Protein AF-A0A1J4JDC3-F1 (afdb_monomer_lite)

Foldseek 3Di:
DDDDDDPPDPDPPPPPPPPDPPPDDPPCPVVVVVVVVVVVVVVVVVVVVVVVVVVVVVVVVVVVVVVVVVVVVVVVCVVVVDPDPPVPCVVVVVVVVVVVVVVVVVVVVVVVVVVVVVVVVVVDDPVVVVVVVVVVVVVVVVVVVVVVVVVVVVVVLLVVLVVVLCCLPDPVNVVVLVVVLVVVLVVVLVVVVVVVVVDDDDPDPDDDDDDDDDDDDDDDPPDDPDDDDPVVCVPDDVVVVVVVVVVVVVVVVVVVVVSVVVSVVLSQLSVLQSVLVSLVVSQVSCVSVVHDGDPSVVVCCVRPVCHNDHPDDDPDPPVVVVVVVVVPDDDDPDDDPDDDDDDDDDDDDDDDDDDDD

Secondary structure (DSSP, 8-state):
--------PPP---PPP------S-TTTHHHHHHHHHHHHHHHHHHHHHHHHHHHHHHHHHHHHHHHHHHHHH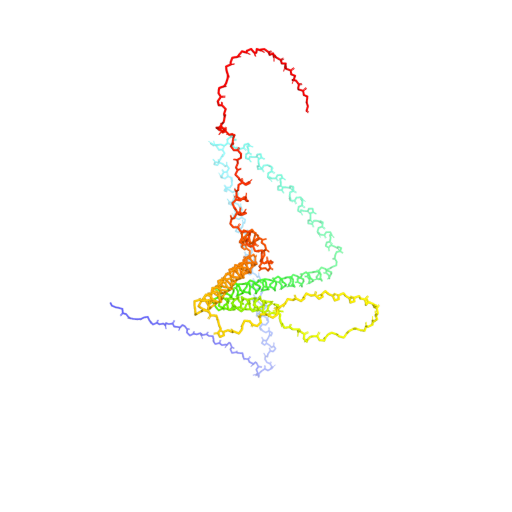HHHHHHHHSSS-TTHHHHHHHHHHHHHHHHHHHHHHHHHHHHHHHHHHHHS-HHHHHHHHHHHHHHHHHHHHHHHHHHHHHHHHHHHHHHHHHHHHSHHHHHHHHHHHHHHHHHHHHHHHHHHHTSSS-------------------------------GGGS-HHHHHHHHHHHHHHHHHHHHHHHHHHHHHHHHHHHHHHHHHHHHHHHHHHHTTPPPP-HHHHHHHH-TT-TT---PPPPPHHHHHHHTTTTS--PPP-----------------------

Sequence (357 aa):
MKQGRVLLNPKPAFQPPSFFFRSNDDLNTTDNIQNEYTLAKEDLTRAKKQLEEANCEFSSVKDILDDRDGHAIEYAESLMGNNHGQLSKNSLNSEQANLRRKIAELTVEVESLDFQLADVKRYVQPDIVEQMEHDRTTYFNLIKNQKSKLAQIQKKTRDQQIRLFNILISQQWHDATKTATEHQIACRIKSILSSHIKTPDSPSSSKSPNHGSFSKADSLHQTFDGSNNQISIEKVSPEIKLLIQKKHQLEQECQEAQNRRICAQVRRRVSIASLLDELQRLDAALRTLDQEGLRVSELRRNYLPEGPFSPMKRPKSSAEAARSRAELAPKQPGRSQSDIKRLIRGGKSYIATVGKC

Structure (mmCIF, N/CA/C/O backbone):
data_AF-A0A1J4JDC3-F1
#
_entry.id   AF-A0A1J4JDC3-F1
#
loop_
_atom_site.group_PDB
_atom_site.id
_atom_site.type_symbol
_atom_site.label_atom_id
_atom_site.label_alt_id
_atom_site.label_comp_id
_atom_site.label_asym_id
_atom_site.label_entity_id
_atom_site.label_seq_id
_atom_site.pdbx_PDB_ins_code
_atom_site.Cartn_x
_atom_site.Cartn_y
_atom_site.Cartn_z
_atom_site.occupancy
_atom_site.B_iso_or_equiv
_atom_site.auth_seq_id
_atom_site.auth_comp_id
_atom_site.auth_asym_id
_atom_site.auth_atom_id
_atom_site.pdbx_PDB_model_num
ATOM 1 N N . MET A 1 1 ? 39.002 10.628 44.977 1.00 36.41 1 MET A N 1
ATOM 2 C CA . MET A 1 1 ? 39.146 9.639 43.886 1.00 36.41 1 MET A CA 1
ATOM 3 C C . MET A 1 1 ? 38.055 8.591 44.019 1.00 36.41 1 MET A C 1
ATOM 5 O O . MET A 1 1 ? 37.652 8.285 45.130 1.00 36.41 1 MET A O 1
ATOM 9 N N . LYS A 1 2 ? 37.528 8.151 42.874 1.00 43.00 2 LYS A N 1
ATOM 10 C CA . LYS A 1 2 ? 36.396 7.232 42.712 1.00 43.00 2 LYS A CA 1
ATOM 11 C C . LYS A 1 2 ? 36.752 5.805 43.142 1.00 43.00 2 LYS A C 1
ATOM 13 O O . LYS A 1 2 ? 37.880 5.394 42.902 1.00 43.00 2 LYS A O 1
ATOM 18 N N . GLN A 1 3 ? 35.736 5.085 43.620 1.00 41.47 3 GLN A N 1
ATOM 19 C CA . GLN A 1 3 ? 35.323 3.693 43.333 1.00 41.47 3 GLN A CA 1
ATOM 20 C C . GLN A 1 3 ? 34.682 3.117 44.611 1.00 41.47 3 GLN A C 1
ATOM 22 O O . GLN A 1 3 ? 35.174 3.365 45.698 1.00 41.47 3 GLN A O 1
ATOM 27 N N . GLY A 1 4 ? 33.566 2.398 44.604 1.00 40.34 4 GLY A N 1
ATOM 28 C CA . GLY A 1 4 ? 32.721 1.895 43.534 1.00 40.34 4 GLY A CA 1
ATOM 29 C C . GLY A 1 4 ? 31.378 1.482 44.148 1.00 40.34 4 GLY A C 1
ATOM 30 O O . GLY A 1 4 ? 31.288 1.163 45.331 1.00 40.34 4 GLY A O 1
ATOM 31 N N . ARG A 1 5 ? 30.317 1.572 43.347 1.00 46.56 5 ARG A N 1
ATOM 32 C CA . ARG A 1 5 ? 28.942 1.246 43.732 1.00 46.56 5 ARG A CA 1
ATOM 33 C C . ARG A 1 5 ? 28.821 -0.256 43.998 1.00 46.56 5 ARG A C 1
ATOM 35 O O . ARG A 1 5 ? 29.063 -1.043 43.088 1.00 46.56 5 ARG A O 1
ATOM 42 N N . VAL A 1 6 ? 28.388 -0.640 45.197 1.00 49.16 6 VAL A N 1
ATOM 43 C CA . VAL A 1 6 ? 27.877 -1.991 45.457 1.00 49.16 6 VAL A CA 1
ATOM 44 C C . VAL A 1 6 ? 26.390 -1.987 45.118 1.00 49.16 6 VAL A C 1
ATOM 46 O O . VAL A 1 6 ? 25.593 -1.286 45.737 1.00 49.16 6 VAL A O 1
ATOM 49 N N . LEU A 1 7 ? 26.043 -2.741 44.078 1.00 48.81 7 LEU A N 1
ATOM 50 C CA . LEU A 1 7 ? 24.677 -3.073 43.698 1.00 48.81 7 LEU A CA 1
ATOM 51 C C . LEU A 1 7 ? 24.062 -3.949 44.799 1.00 48.81 7 LEU A C 1
ATOM 53 O O . LEU A 1 7 ? 24.272 -5.160 44.830 1.00 48.81 7 LEU A O 1
ATOM 57 N N . LEU A 1 8 ? 23.308 -3.338 45.711 1.00 46.50 8 LEU A N 1
ATOM 58 C CA . LEU A 1 8 ? 22.373 -4.052 46.576 1.00 46.50 8 LEU A CA 1
ATOM 59 C C . LEU A 1 8 ? 21.149 -4.425 45.735 1.00 46.50 8 LEU A C 1
ATOM 61 O O . LEU A 1 8 ? 20.172 -3.684 45.672 1.00 46.50 8 LEU A O 1
ATOM 65 N N . ASN A 1 9 ? 21.217 -5.571 45.060 1.00 48.88 9 ASN A N 1
ATOM 66 C CA . ASN A 1 9 ? 20.014 -6.249 44.588 1.00 48.88 9 ASN A CA 1
ATOM 67 C C . ASN A 1 9 ? 19.233 -6.716 45.828 1.00 48.88 9 ASN A C 1
ATOM 69 O O . ASN A 1 9 ? 19.769 -7.538 46.580 1.00 48.88 9 ASN A O 1
ATOM 73 N N . PRO A 1 10 ? 17.991 -6.265 46.077 1.00 53.22 10 PRO A N 1
ATOM 74 C CA . PRO A 1 10 ? 17.153 -6.951 47.044 1.00 53.22 10 PRO A CA 1
ATOM 75 C C . PRO A 1 10 ? 16.856 -8.347 46.486 1.00 53.22 10 PRO A C 1
ATOM 77 O O . PRO A 1 10 ? 16.333 -8.493 45.380 1.00 53.22 10 PRO A O 1
ATOM 80 N N . LYS A 1 11 ? 17.227 -9.391 47.237 1.00 56.66 11 LYS A N 1
ATOM 81 C CA . LYS A 1 11 ? 16.732 -10.749 46.986 1.00 56.66 11 LYS A CA 1
ATOM 82 C C . LYS A 1 11 ? 15.198 -10.676 46.934 1.00 56.66 11 LYS A C 1
ATOM 84 O O . LYS A 1 11 ? 14.621 -10.077 47.843 1.00 56.66 11 LYS A O 1
ATOM 89 N N . PRO A 1 12 ? 14.522 -11.272 45.939 1.00 50.81 12 PRO A N 1
ATOM 90 C CA . PRO A 1 12 ? 13.078 -11.411 46.001 1.00 50.81 12 PRO A CA 1
ATOM 91 C C . PRO A 1 12 ? 12.756 -12.359 47.161 1.00 50.81 12 PRO A C 1
ATOM 93 O O . PRO A 1 12 ? 12.900 -13.573 47.050 1.00 50.81 12 PRO A O 1
ATOM 96 N N . ALA A 1 13 ? 12.361 -11.799 48.301 1.00 58.28 13 ALA A N 1
ATOM 97 C CA . ALA A 1 13 ? 11.780 -12.537 49.413 1.00 58.28 13 ALA A CA 1
ATOM 98 C C . ALA A 1 13 ? 10.313 -12.845 49.085 1.00 58.28 13 ALA A C 1
ATOM 100 O O . ALA A 1 13 ? 9.400 -12.360 49.742 1.00 58.28 13 ALA A O 1
ATOM 101 N N . PHE A 1 14 ? 10.085 -13.618 48.024 1.00 51.28 14 PHE A N 1
ATOM 102 C CA . PHE A 1 14 ? 8.805 -14.278 47.813 1.00 51.28 14 PHE A CA 1
ATOM 103 C C . PHE A 1 14 ? 8.992 -15.740 48.205 1.00 51.28 14 PHE A C 1
ATOM 105 O O . PHE A 1 14 ? 9.306 -16.593 47.378 1.00 51.28 14 PHE A O 1
ATOM 112 N N . GLN A 1 15 ? 8.875 -16.014 49.505 1.00 55.25 15 GLN A N 1
ATOM 113 C CA . GLN A 1 15 ? 8.519 -17.357 49.940 1.00 55.25 15 GLN A CA 1
ATOM 114 C C . GLN A 1 15 ? 7.074 -17.565 49.475 1.00 55.25 15 GLN A C 1
ATOM 116 O O . GLN A 1 15 ? 6.206 -16.798 49.900 1.00 55.25 15 GLN A O 1
ATOM 121 N N . PRO A 1 16 ? 6.786 -18.530 48.584 1.00 50.59 16 PRO A N 1
ATOM 122 C CA . PRO A 1 16 ? 5.403 -18.902 48.344 1.00 50.59 16 PRO A CA 1
ATOM 123 C C . PRO A 1 16 ? 4.800 -19.308 49.697 1.00 50.59 16 PRO A C 1
ATOM 125 O O . PRO A 1 16 ? 5.488 -19.982 50.474 1.00 50.59 16 PRO A O 1
ATOM 128 N N . PRO A 1 17 ? 3.565 -18.885 50.019 1.00 53.00 17 PRO A N 1
ATOM 129 C CA . PRO A 1 17 ? 2.922 -19.320 51.248 1.00 53.00 17 PRO A CA 1
ATOM 130 C C . PRO A 1 17 ? 2.931 -20.846 51.251 1.00 53.00 17 PRO A C 1
ATOM 132 O O . PRO A 1 17 ? 2.571 -21.473 50.251 1.00 53.00 17 PRO A O 1
ATOM 135 N N . SER A 1 18 ? 3.402 -21.441 52.347 1.00 50.91 18 SER A N 1
ATOM 136 C CA . SER A 1 18 ? 3.320 -22.881 52.551 1.00 50.91 18 SER A CA 1
ATOM 137 C C . SER A 1 18 ? 1.847 -23.258 52.492 1.00 50.91 18 SER A C 1
ATOM 139 O O . SER A 1 18 ? 1.089 -23.031 53.436 1.00 50.91 18 SER A O 1
ATOM 141 N N . PHE A 1 19 ? 1.433 -23.777 51.343 1.00 49.19 19 PHE A N 1
ATOM 142 C CA . PHE A 1 19 ? 0.123 -24.357 51.144 1.00 49.19 19 PHE A CA 1
ATOM 143 C C . PHE A 1 19 ? 0.114 -25.661 51.941 1.00 49.19 19 PHE A C 1
ATOM 145 O O . PHE A 1 19 ? 0.482 -26.722 51.441 1.00 49.19 19 PHE A O 1
ATOM 152 N N . PHE A 1 20 ? -0.199 -25.553 53.233 1.00 49.75 20 PHE A N 1
ATOM 153 C CA . PHE A 1 20 ? -0.436 -26.706 54.080 1.00 49.75 20 PHE A CA 1
ATOM 154 C C . PHE A 1 20 ? -1.697 -27.388 53.560 1.00 49.75 20 PHE A C 1
ATOM 156 O O . PHE A 1 20 ? -2.819 -26.951 53.815 1.00 49.75 20 PHE A O 1
ATOM 163 N N . PHE A 1 21 ? -1.495 -28.471 52.811 1.00 41.75 21 PHE A N 1
ATOM 164 C CA . PHE A 1 21 ? -2.478 -29.537 52.738 1.00 41.75 21 PHE A CA 1
ATOM 165 C C . PHE A 1 21 ? -2.830 -29.910 54.179 1.00 41.75 21 PHE A C 1
ATOM 167 O O . PHE A 1 21 ? -1.985 -30.399 54.930 1.00 41.75 21 PHE A O 1
ATOM 174 N N . ARG A 1 22 ? -4.069 -29.604 54.574 1.00 54.97 22 ARG A N 1
ATOM 175 C CA . ARG A 1 22 ? -4.688 -30.099 55.800 1.00 54.97 22 ARG A CA 1
ATOM 176 C C . ARG A 1 22 ? -4.799 -31.614 55.652 1.00 54.97 22 ARG A C 1
ATOM 178 O O . ARG A 1 22 ? -5.761 -32.120 55.088 1.00 54.97 22 ARG A O 1
ATOM 185 N N . SER A 1 23 ? -3.770 -32.326 56.079 1.00 45.91 23 SER A N 1
ATOM 186 C CA . SER A 1 23 ? -3.792 -33.776 56.184 1.00 45.91 23 SER A CA 1
ATOM 187 C C . SER A 1 23 ? -3.498 -34.144 57.629 1.00 45.91 23 SER A C 1
ATOM 189 O O . SER A 1 23 ? -2.389 -33.908 58.105 1.00 45.91 23 SER A O 1
ATOM 191 N N . ASN A 1 24 ? -4.517 -34.742 58.256 1.00 47.88 24 ASN A N 1
ATOM 192 C CA . ASN A 1 24 ? -4.509 -35.516 59.503 1.00 47.88 24 ASN A CA 1
ATOM 193 C C . ASN A 1 24 ? -4.991 -34.815 60.785 1.00 47.88 24 ASN A C 1
ATOM 195 O O . ASN A 1 24 ? -4.254 -34.818 61.761 1.00 47.88 24 ASN A O 1
ATOM 199 N N . ASP A 1 25 ? -6.227 -34.294 60.813 1.00 49.19 25 ASP A N 1
ATOM 200 C CA . ASP A 1 25 ? -7.025 -34.247 62.061 1.00 49.19 25 ASP A CA 1
ATOM 201 C C . ASP A 1 25 ? -8.517 -33.959 61.782 1.00 49.19 25 ASP A C 1
ATOM 203 O O . ASP A 1 25 ? -9.053 -32.894 62.085 1.00 49.19 25 ASP A O 1
ATOM 207 N N . ASP A 1 26 ? -9.225 -34.918 61.179 1.00 54.22 26 ASP A N 1
ATOM 208 C CA . ASP A 1 26 ? -10.629 -34.745 60.762 1.00 54.22 26 ASP A CA 1
ATOM 209 C C . ASP A 1 26 ? -11.631 -34.595 61.926 1.00 54.22 26 ASP A C 1
ATOM 211 O O . ASP A 1 26 ? -12.772 -34.206 61.694 1.00 54.22 26 ASP A O 1
ATOM 215 N N . LEU A 1 27 ? -11.223 -34.821 63.181 1.00 55.69 27 LEU A N 1
ATOM 216 C CA . LEU A 1 27 ? -12.101 -34.700 64.357 1.00 55.69 27 LEU A CA 1
ATOM 217 C C . LEU A 1 27 ? -12.094 -33.308 65.021 1.00 55.69 27 LEU A C 1
ATOM 219 O O . LEU A 1 27 ? -13.018 -33.009 65.764 1.00 55.69 27 LEU A O 1
ATOM 223 N N . ASN A 1 28 ? -11.112 -32.444 64.725 1.00 56.00 28 ASN A N 1
ATOM 224 C CA . ASN A 1 28 ? -11.029 -31.066 65.253 1.00 56.00 28 ASN A CA 1
ATOM 225 C C . ASN A 1 28 ? -11.310 -29.987 64.188 1.00 56.00 28 ASN A C 1
ATOM 227 O O . ASN A 1 28 ? -11.263 -28.789 64.474 1.00 56.00 28 ASN A O 1
ATOM 231 N N . THR A 1 29 ? -11.575 -30.377 62.938 1.00 58.12 29 THR A N 1
ATOM 232 C CA . THR A 1 29 ? -11.793 -29.427 61.834 1.00 58.12 29 THR A CA 1
ATOM 233 C C . THR A 1 29 ? -13.142 -28.728 61.920 1.00 58.12 29 THR A C 1
ATOM 235 O O . THR A 1 29 ? -13.208 -27.540 61.623 1.00 58.12 29 THR A O 1
ATOM 238 N N . THR A 1 30 ? -14.202 -29.408 62.360 1.00 63.50 30 THR A N 1
ATOM 239 C CA . THR A 1 30 ? -15.538 -28.809 62.500 1.00 63.50 30 THR A CA 1
ATOM 240 C C . THR A 1 30 ? -15.577 -27.746 63.587 1.00 63.50 30 THR A C 1
ATOM 242 O O . THR A 1 30 ? -16.086 -26.655 63.337 1.00 63.50 30 THR A O 1
ATOM 245 N N . ASP A 1 31 ? -14.967 -28.019 64.739 1.00 67.75 31 ASP A N 1
ATOM 246 C CA . ASP A 1 31 ? -14.931 -27.091 65.872 1.00 67.75 31 ASP A CA 1
ATOM 247 C C . ASP A 1 31 ? -14.005 -25.906 65.577 1.00 67.75 31 ASP A C 1
ATOM 249 O O . ASP A 1 31 ? -14.350 -24.761 65.863 1.00 67.75 31 ASP A O 1
ATOM 253 N N . ASN A 1 32 ? -12.870 -26.136 64.904 1.00 73.69 32 ASN A N 1
ATOM 254 C CA . ASN A 1 32 ? -12.001 -25.048 64.448 1.00 73.69 32 ASN A CA 1
ATOM 255 C C . ASN A 1 32 ? -12.660 -24.181 63.370 1.00 73.69 32 ASN A C 1
ATOM 257 O O . ASN A 1 32 ? -12.536 -22.964 63.429 1.00 73.69 32 ASN A O 1
ATOM 261 N N . ILE A 1 33 ? -13.394 -24.763 62.416 1.00 75.62 33 ILE A N 1
ATOM 262 C CA . ILE A 1 33 ? -14.125 -23.992 61.396 1.00 75.62 33 ILE A CA 1
ATOM 263 C C . ILE A 1 33 ? -15.278 -23.207 62.035 1.00 75.62 33 ILE A C 1
ATOM 265 O O . ILE A 1 33 ? -15.521 -22.063 61.657 1.00 75.62 33 ILE A O 1
ATOM 269 N N . GLN A 1 34 ? -15.976 -23.781 63.020 1.00 80.75 34 GLN A N 1
ATOM 270 C CA . GLN A 1 34 ? -17.008 -23.067 63.774 1.00 80.75 34 GLN A CA 1
ATOM 271 C C . GLN A 1 34 ? -16.417 -21.922 64.600 1.00 80.75 34 GLN A C 1
ATOM 273 O O . GLN A 1 34 ? -16.984 -20.833 64.586 1.00 80.75 34 GLN A O 1
ATOM 278 N N . ASN A 1 35 ? -15.264 -22.126 65.238 1.00 83.25 35 ASN A N 1
ATOM 279 C CA . ASN A 1 35 ? -14.551 -21.080 65.971 1.00 83.25 35 ASN A CA 1
ATOM 280 C C . ASN A 1 35 ? -13.998 -19.984 65.042 1.00 83.25 35 ASN A C 1
ATOM 282 O O . ASN A 1 35 ? -14.099 -18.800 65.348 1.00 83.25 35 ASN A O 1
ATOM 286 N N . GLU A 1 36 ? -13.455 -20.341 63.875 1.00 81.50 36 GLU A N 1
ATOM 287 C CA . GLU A 1 36 ? -13.039 -19.369 62.854 1.00 81.50 36 GLU A CA 1
ATOM 288 C C . GLU A 1 36 ? -14.247 -18.574 62.327 1.00 81.50 36 GLU A C 1
ATOM 290 O O . GLU A 1 36 ? -14.159 -17.361 62.136 1.00 81.50 36 GLU A O 1
ATOM 295 N N . TYR A 1 37 ? -15.399 -19.227 62.146 1.00 85.44 37 TYR A N 1
ATOM 296 C CA . TYR A 1 37 ? -16.639 -18.573 61.732 1.00 85.44 37 TYR A CA 1
ATOM 297 C C . TYR A 1 37 ? -17.194 -17.625 62.803 1.00 85.44 37 TYR A C 1
ATOM 299 O O . TYR A 1 37 ? -17.633 -16.524 62.464 1.00 85.44 37 TYR A O 1
ATOM 307 N N . THR A 1 38 ? -17.181 -18.009 64.085 1.00 87.25 38 THR A N 1
ATOM 308 C CA . THR A 1 38 ? -17.637 -17.132 65.176 1.00 87.25 38 THR A CA 1
ATOM 309 C C . THR A 1 38 ? -16.723 -15.924 65.326 1.00 87.25 38 THR A C 1
ATOM 311 O O . THR A 1 38 ? -17.232 -14.806 65.363 1.00 87.25 38 THR A O 1
ATOM 314 N N . LEU A 1 39 ? -15.402 -16.116 65.283 1.00 90.31 39 LEU A N 1
ATOM 315 C CA . LEU A 1 39 ? -14.431 -15.020 65.305 1.00 90.31 39 LEU A CA 1
ATOM 316 C C . LEU A 1 39 ? -14.599 -14.081 64.103 1.00 90.31 39 LEU A C 1
ATOM 318 O O . LEU A 1 39 ? -14.682 -12.867 64.277 1.00 90.31 39 LEU A O 1
ATOM 322 N N . ALA A 1 40 ? -14.749 -14.618 62.888 1.00 86.81 40 ALA A N 1
ATOM 323 C CA . ALA A 1 40 ? -14.983 -13.804 61.694 1.00 86.81 40 ALA A CA 1
ATOM 324 C C . ALA A 1 40 ? -16.319 -13.042 61.758 1.00 86.81 40 ALA A C 1
ATOM 326 O O . ALA A 1 40 ? -16.422 -11.908 61.285 1.00 86.81 40 ALA A O 1
ATOM 327 N N . LYS A 1 41 ? -17.354 -13.641 62.357 1.00 92.31 41 LYS A N 1
ATOM 328 C CA . LYS A 1 41 ? -18.648 -12.989 62.580 1.00 92.31 41 LYS A CA 1
ATOM 329 C C . LYS A 1 41 ? -18.532 -11.862 63.606 1.00 92.31 41 LYS A C 1
ATOM 331 O O . LYS A 1 41 ? -19.096 -10.792 63.380 1.00 92.31 41 LYS A O 1
ATOM 336 N N . GLU A 1 42 ? -17.794 -12.070 64.690 1.00 92.75 42 GLU A N 1
ATOM 337 C CA . GLU A 1 42 ? -17.508 -11.038 65.690 1.00 92.75 42 GLU A CA 1
ATOM 338 C C . GLU A 1 42 ? -16.705 -9.880 65.085 1.00 92.75 42 GLU A C 1
ATOM 340 O O . GLU A 1 42 ? -17.091 -8.719 65.240 1.00 92.75 42 GLU A O 1
ATOM 345 N N . ASP A 1 43 ? -15.666 -10.170 64.302 1.00 91.69 43 ASP A N 1
ATOM 346 C CA . ASP A 1 43 ? -14.885 -9.149 63.600 1.00 91.69 43 ASP A CA 1
ATOM 347 C C . ASP A 1 43 ? -15.730 -8.380 62.574 1.00 91.69 43 ASP A C 1
ATOM 349 O O . ASP A 1 43 ? -15.633 -7.155 62.491 1.00 91.69 43 ASP A O 1
ATOM 353 N N . LEU A 1 44 ? -16.639 -9.052 61.859 1.00 89.12 44 LEU A N 1
ATOM 354 C CA . LEU A 1 44 ? -17.598 -8.397 60.966 1.00 89.12 44 LEU A CA 1
ATOM 355 C C . LEU A 1 44 ? -18.544 -7.466 61.735 1.00 89.12 44 LEU A C 1
ATOM 357 O O . LEU A 1 44 ? -18.828 -6.362 61.268 1.00 89.12 44 LEU A O 1
ATOM 361 N N . THR A 1 45 ? -19.026 -7.869 62.915 1.00 93.31 45 THR A N 1
ATOM 362 C CA . THR A 1 45 ? -19.857 -6.987 63.753 1.00 93.31 45 THR A CA 1
ATOM 363 C C . THR A 1 45 ? -19.073 -5.791 64.287 1.00 93.31 45 THR A C 1
ATOM 365 O O . THR A 1 45 ? -19.590 -4.674 64.271 1.00 93.31 45 THR A O 1
ATOM 368 N N . ARG A 1 46 ? -17.805 -5.986 64.671 1.00 92.88 46 ARG A N 1
ATOM 369 C CA . ARG A 1 46 ? -16.913 -4.904 65.105 1.00 92.88 46 ARG A CA 1
ATOM 370 C C . ARG A 1 46 ? -16.644 -3.918 63.967 1.00 92.88 46 ARG A C 1
ATOM 372 O O . ARG A 1 46 ? -16.764 -2.716 64.176 1.00 92.88 46 ARG A O 1
ATOM 379 N N . ALA A 1 47 ? -16.353 -4.415 62.766 1.00 90.50 47 ALA A N 1
ATOM 380 C CA . ALA A 1 47 ? -16.116 -3.587 61.586 1.00 90.50 47 ALA A CA 1
ATOM 381 C C . ALA A 1 47 ? -17.366 -2.792 61.175 1.00 90.50 47 ALA A C 1
ATOM 383 O O . ALA A 1 47 ? -17.262 -1.614 60.844 1.00 90.50 47 ALA A O 1
ATOM 384 N N . LYS A 1 48 ? -18.562 -3.397 61.250 1.00 92.56 48 LYS A N 1
ATOM 385 C CA . LYS A 1 48 ? -19.827 -2.680 61.011 1.00 92.56 48 LYS A CA 1
ATOM 386 C C . LYS A 1 48 ? -20.041 -1.547 62.008 1.00 92.56 48 LYS A C 1
ATOM 388 O O . LYS A 1 48 ? -20.402 -0.453 61.594 1.00 92.56 48 LYS A O 1
ATOM 393 N N . LYS A 1 49 ? -19.773 -1.799 63.291 1.00 94.69 49 LYS A N 1
ATOM 394 C CA . LYS A 1 49 ? -19.884 -0.777 64.333 1.00 94.69 49 LYS A CA 1
ATOM 395 C C . LYS A 1 49 ? -18.912 0.384 64.093 1.00 94.69 49 LYS A C 1
ATOM 397 O O . LYS A 1 49 ? -19.322 1.534 64.149 1.00 94.69 49 LYS A O 1
ATOM 402 N N . GLN A 1 50 ? -17.656 0.089 63.755 1.00 92.50 50 GLN A N 1
ATOM 403 C CA . GLN A 1 50 ? -16.659 1.116 63.424 1.00 92.50 50 GLN A CA 1
ATOM 404 C C . GLN A 1 50 ? -17.045 1.934 62.185 1.00 92.50 50 GLN A C 1
ATOM 406 O O . GLN A 1 50 ? -16.811 3.137 62.144 1.00 92.50 50 GLN A O 1
ATOM 411 N N . LEU A 1 51 ? -17.656 1.301 61.180 1.00 89.81 51 LEU A N 1
ATOM 412 C CA . LEU A 1 51 ? -18.155 1.995 59.992 1.00 89.81 51 LEU A CA 1
ATOM 413 C C . LEU A 1 51 ? -19.324 2.931 60.328 1.00 89.81 51 LEU A C 1
ATOM 415 O O . LEU A 1 51 ? -19.412 4.025 59.779 1.00 89.81 51 LEU A O 1
ATOM 419 N N . GLU A 1 52 ? -20.208 2.522 61.234 1.00 93.69 52 GLU A N 1
ATOM 420 C CA . GLU A 1 52 ? -21.312 3.355 61.711 1.00 93.69 52 GLU A CA 1
ATOM 421 C C . GLU A 1 52 ? -20.810 4.543 62.547 1.00 93.69 52 GLU A C 1
ATOM 423 O O . GLU A 1 52 ? -21.228 5.673 62.306 1.00 93.69 52 GLU A O 1
ATOM 428 N N . GLU A 1 53 ? -19.844 4.320 63.443 1.00 93.31 53 GLU A N 1
ATOM 429 C CA . GLU A 1 53 ? -19.163 5.380 64.201 1.00 93.31 53 GLU A CA 1
ATOM 430 C C . GLU A 1 53 ? -18.477 6.389 63.257 1.00 93.31 53 GLU A C 1
ATOM 432 O O . GLU A 1 53 ? -18.706 7.593 63.376 1.00 93.31 53 GLU A O 1
ATOM 437 N N . ALA A 1 54 ? -17.738 5.914 62.247 1.00 90.44 54 ALA A N 1
ATOM 438 C CA . ALA A 1 54 ? -17.094 6.774 61.251 1.00 90.44 54 ALA A CA 1
ATOM 439 C C . ALA A 1 54 ? -18.100 7.563 60.391 1.00 90.44 54 ALA A C 1
ATOM 441 O O . ALA A 1 54 ? -17.843 8.714 60.039 1.00 90.44 54 ALA A O 1
ATOM 442 N N . ASN A 1 55 ? -19.258 6.981 60.064 1.00 90.69 55 ASN A N 1
ATOM 443 C CA . ASN A 1 55 ? -20.320 7.688 59.343 1.00 90.69 55 ASN A CA 1
ATOM 444 C C . ASN A 1 55 ? -20.968 8.782 60.202 1.00 90.69 55 ASN A C 1
ATOM 446 O O . ASN A 1 55 ? -21.262 9.863 59.691 1.00 90.69 55 ASN A O 1
ATOM 450 N N . CYS A 1 56 ? -21.161 8.528 61.498 1.00 92.44 56 CYS A N 1
ATOM 451 C CA . CYS A 1 56 ? -21.639 9.536 62.443 1.00 92.44 56 CYS A CA 1
ATOM 452 C C . CYS A 1 56 ? -20.638 10.695 62.578 1.00 92.44 56 CYS A C 1
ATOM 454 O O . CYS A 1 56 ? -21.037 11.859 62.523 1.00 92.44 56 CYS A O 1
ATOM 456 N N . GLU A 1 57 ? -19.340 10.395 62.691 1.00 93.00 57 GLU A N 1
ATOM 457 C CA . GLU A 1 57 ? -18.280 11.412 62.708 1.00 93.00 57 GLU A CA 1
ATOM 458 C C . GLU A 1 57 ? -18.240 12.212 61.402 1.00 93.00 57 GLU A C 1
ATOM 460 O O . GLU A 1 57 ? -18.172 13.440 61.435 1.00 93.00 57 GLU A O 1
ATOM 465 N N . PHE A 1 58 ? -18.344 11.540 60.252 1.00 92.38 58 PHE A N 1
ATOM 466 C CA . PHE A 1 58 ? -18.385 12.199 58.950 1.00 92.38 58 PHE A CA 1
ATOM 467 C C . PHE A 1 58 ? -19.581 13.147 58.822 1.00 92.38 58 PHE A C 1
ATOM 469 O O . PHE A 1 58 ? -19.406 14.274 58.366 1.00 92.38 58 PHE A O 1
ATOM 476 N N . SER A 1 59 ? -20.777 12.722 59.246 1.00 92.50 59 SER A N 1
ATOM 477 C CA . SER A 1 59 ? -21.967 13.581 59.225 1.00 92.50 59 SER A CA 1
ATOM 478 C C . SER A 1 59 ? -21.776 14.814 60.105 1.00 92.50 59 SER A C 1
ATOM 480 O O . SER A 1 59 ? -22.017 15.921 59.649 1.00 92.50 59 SER A O 1
ATOM 482 N N . SER A 1 60 ? -21.253 14.638 61.321 1.00 93.81 60 SER A N 1
ATOM 483 C CA . SER A 1 60 ? -20.971 15.748 62.239 1.00 93.81 60 SER A CA 1
ATOM 484 C C . SER A 1 60 ? -19.956 16.743 61.660 1.00 93.81 60 SER A C 1
ATOM 486 O O . SER A 1 60 ? -20.167 17.953 61.688 1.00 93.81 60 SER A O 1
ATOM 488 N N . VAL A 1 61 ? -18.861 16.247 61.071 1.00 91.56 61 VAL A N 1
ATOM 489 C CA . VAL A 1 61 ? -17.851 17.101 60.423 1.00 91.56 61 VAL A CA 1
ATOM 490 C C . VAL A 1 61 ? -18.426 17.821 59.207 1.00 91.56 61 VAL A C 1
ATOM 492 O O . VAL A 1 61 ? -18.081 18.978 58.969 1.00 91.56 61 VAL A O 1
ATOM 495 N N . LYS A 1 62 ? -19.297 17.155 58.446 1.00 93.06 62 LYS A N 1
ATOM 496 C CA . LYS A 1 62 ? -19.982 17.752 57.305 1.00 93.06 62 LYS A CA 1
ATOM 497 C C . LYS A 1 62 ? -20.913 18.882 57.745 1.00 93.06 62 LYS A C 1
ATOM 499 O O . LYS A 1 62 ? -20.818 19.958 57.173 1.00 93.06 62 LYS A O 1
ATOM 504 N N . ASP A 1 63 ? -21.710 18.675 58.789 1.00 91.56 63 ASP A N 1
ATOM 505 C CA . ASP A 1 63 ? -22.607 19.706 59.322 1.00 91.56 63 ASP A CA 1
ATOM 506 C C . ASP A 1 63 ? -21.807 20.941 59.791 1.00 91.56 63 ASP A C 1
ATOM 508 O O . ASP A 1 63 ? -22.147 22.073 59.462 1.00 91.56 63 ASP A O 1
ATOM 512 N N . ILE A 1 64 ? -20.661 20.734 60.457 1.00 91.88 64 ILE A N 1
ATOM 513 C CA . ILE A 1 64 ? -19.754 21.826 60.862 1.00 91.88 64 ILE A CA 1
ATOM 514 C C . ILE A 1 64 ? -19.161 22.566 59.650 1.00 91.88 64 ILE A C 1
ATOM 516 O O . ILE A 1 64 ? -18.932 23.778 59.711 1.00 91.88 64 ILE A O 1
ATOM 520 N N . LEU A 1 65 ? -18.836 21.847 58.575 1.00 90.06 65 LEU A N 1
ATOM 521 C CA . LEU A 1 65 ? -18.338 22.440 57.332 1.00 90.06 65 LEU A CA 1
ATOM 522 C C . LEU A 1 65 ? -19.422 23.269 56.647 1.00 90.06 65 LEU A C 1
ATOM 524 O O . LEU A 1 65 ? -19.148 24.410 56.287 1.00 90.06 65 LEU A O 1
ATOM 528 N N . ASP A 1 66 ? -20.635 22.732 56.547 1.00 89.00 66 ASP A N 1
ATOM 529 C CA . ASP A 1 66 ? -21.782 23.412 55.949 1.00 89.00 66 ASP A CA 1
ATOM 530 C C . ASP A 1 66 ? -22.125 24.700 56.736 1.00 89.00 66 ASP A C 1
ATOM 532 O O . ASP A 1 66 ? -22.330 25.757 56.131 1.00 89.00 66 ASP A O 1
ATOM 536 N N . ASP A 1 67 ? -22.059 24.670 58.074 1.00 90.31 67 ASP A N 1
ATOM 537 C CA . ASP A 1 67 ? -22.216 25.858 58.931 1.00 90.31 67 ASP A CA 1
ATOM 538 C C . ASP A 1 67 ? -21.111 26.906 58.687 1.00 90.31 67 ASP A C 1
ATOM 540 O O . ASP A 1 67 ? -21.365 28.113 58.607 1.00 90.31 67 ASP A O 1
ATOM 544 N N . ARG A 1 68 ? -19.852 26.465 58.552 1.00 87.00 68 ARG A N 1
ATOM 545 C CA . ARG A 1 68 ? -18.713 27.364 58.295 1.00 87.00 68 ARG A CA 1
ATOM 546 C C . ARG A 1 68 ? -18.751 27.977 56.904 1.00 87.00 68 ARG A C 1
ATOM 548 O O . ARG A 1 68 ? -18.409 29.153 56.771 1.00 87.00 68 ARG A O 1
ATOM 555 N N . ASP A 1 69 ? -19.164 27.216 55.900 1.00 83.38 69 ASP A N 1
ATOM 556 C CA . ASP A 1 69 ? -19.357 27.715 54.543 1.00 83.38 69 ASP A CA 1
ATOM 557 C C . ASP A 1 69 ? -20.512 28.724 54.503 1.00 83.38 69 ASP A C 1
ATOM 559 O O . ASP A 1 69 ? -20.370 29.782 53.887 1.00 83.38 69 ASP A O 1
ATOM 563 N N . GLY A 1 70 ? -21.598 28.479 55.248 1.00 82.06 70 GLY A N 1
ATOM 564 C CA . GLY A 1 70 ? -22.674 29.452 55.460 1.00 82.06 70 GLY A CA 1
ATOM 565 C C . GLY A 1 70 ? -22.156 30.782 56.018 1.00 82.06 70 GLY A C 1
ATOM 566 O O . GLY A 1 70 ? -22.379 31.840 55.426 1.00 82.06 70 GLY A O 1
ATOM 567 N N . HIS A 1 71 ? -21.362 30.736 57.090 1.00 81.19 71 HIS A N 1
ATOM 568 C CA . HIS A 1 71 ? -20.748 31.936 57.666 1.00 81.19 71 HIS A CA 1
ATOM 569 C C . HIS A 1 71 ? -19.727 32.612 56.741 1.00 81.19 71 HIS A C 1
ATOM 571 O O . HIS A 1 71 ? -19.626 33.841 56.727 1.00 81.19 71 HIS A O 1
ATOM 577 N N . ALA A 1 72 ? -18.965 31.848 55.955 1.00 78.81 72 ALA A N 1
ATOM 578 C CA . ALA A 1 72 ? -18.025 32.401 54.983 1.00 78.81 72 ALA A CA 1
ATOM 579 C C . ALA A 1 72 ? -18.750 33.150 53.853 1.00 78.81 72 ALA A C 1
ATOM 581 O O . ALA A 1 72 ? -18.288 34.213 53.429 1.00 78.81 72 ALA A O 1
ATOM 582 N N . ILE A 1 73 ? -19.901 32.637 53.406 1.00 77.12 73 ILE A N 1
ATOM 583 C CA . ILE A 1 73 ? -20.775 33.294 52.428 1.00 77.12 73 ILE A CA 1
ATOM 584 C C . ILE A 1 73 ? -21.353 34.586 53.017 1.00 77.12 73 ILE A C 1
ATOM 586 O O . ILE A 1 73 ? -21.201 35.642 52.405 1.00 77.12 73 ILE A O 1
ATOM 590 N N . GLU A 1 74 ? -21.927 34.545 54.222 1.00 76.69 74 GLU A N 1
ATOM 591 C CA . GLU A 1 74 ? -22.465 35.734 54.909 1.00 76.69 74 GLU A CA 1
ATOM 592 C C . GLU A 1 74 ? -21.393 36.817 55.122 1.00 76.69 74 GLU A C 1
ATOM 594 O O . GLU A 1 74 ? -21.636 38.019 54.944 1.00 76.69 74 GLU A O 1
ATOM 599 N N . TYR A 1 75 ? -20.174 36.398 55.468 1.00 75.75 75 TYR A N 1
ATOM 600 C CA . TYR A 1 75 ? -19.033 37.289 55.641 1.00 75.75 75 TYR A CA 1
ATOM 601 C C . TYR A 1 75 ? -18.585 37.905 54.309 1.00 75.75 75 TYR A C 1
ATOM 603 O O . TYR A 1 75 ? -18.345 39.113 54.237 1.00 75.75 75 TYR A O 1
ATOM 611 N N . ALA A 1 76 ? -18.528 37.112 53.235 1.00 70.44 76 ALA A N 1
ATOM 612 C CA . ALA A 1 76 ? -18.212 37.592 51.892 1.00 70.44 76 ALA A CA 1
ATOM 613 C C . ALA A 1 76 ? -19.276 38.571 51.365 1.00 70.44 76 ALA A C 1
ATOM 615 O O . ALA A 1 76 ? -18.930 39.612 50.800 1.00 70.44 76 ALA A O 1
ATOM 616 N N . GLU A 1 77 ? -20.559 38.292 51.597 1.00 67.50 77 GLU A N 1
ATOM 617 C CA . GLU A 1 77 ? -21.667 39.185 51.247 1.00 67.50 77 GLU A CA 1
ATOM 618 C C . GLU A 1 77 ? -21.607 40.505 52.027 1.00 67.50 77 GLU A C 1
ATOM 620 O O . GLU A 1 77 ? -21.796 41.575 51.442 1.00 67.50 77 GLU A O 1
ATOM 625 N N . SER A 1 78 ? -21.250 40.455 53.313 1.00 70.12 78 SER A N 1
ATOM 626 C CA . SER A 1 78 ? -21.076 41.642 54.161 1.00 70.12 78 SER A CA 1
ATOM 627 C C . SER A 1 78 ? -19.875 42.502 53.740 1.00 70.12 78 SER A C 1
ATOM 629 O O . SER A 1 78 ? -19.975 43.731 53.694 1.00 70.12 78 SER A O 1
ATOM 631 N N . LEU A 1 79 ? -18.752 41.879 53.358 1.00 62.06 79 LEU A N 1
ATOM 632 C CA . LEU A 1 79 ? -17.559 42.565 52.836 1.00 62.06 79 LEU A CA 1
ATOM 633 C C . LEU A 1 79 ? -17.791 43.192 51.455 1.00 62.06 79 LEU A C 1
ATOM 635 O O . LEU A 1 79 ? -17.337 44.306 51.190 1.00 62.06 79 LEU A O 1
ATOM 639 N N . MET A 1 80 ? -18.528 42.506 50.580 1.00 57.56 80 MET A N 1
ATOM 640 C CA . MET A 1 80 ? -18.871 42.987 49.234 1.00 57.56 80 MET A CA 1
ATOM 641 C C . MET A 1 80 ? -20.076 43.944 49.219 1.00 57.56 80 MET A C 1
ATOM 643 O O . MET A 1 80 ? -20.347 44.612 48.214 1.00 57.56 80 MET A O 1
ATOM 647 N N . GLY A 1 81 ? -20.824 44.014 50.321 1.00 51.97 81 GLY A N 1
ATOM 648 C CA . GLY A 1 81 ? -22.039 44.807 50.476 1.00 51.97 81 GLY A CA 1
ATOM 649 C C . GLY A 1 81 ? -21.804 46.313 50.482 1.00 51.97 81 GLY A C 1
ATOM 650 O O . GLY A 1 81 ? -22.603 47.040 49.890 1.00 51.97 81 GLY A O 1
ATOM 651 N N . ASN A 1 82 ? -20.698 46.775 51.076 1.00 54.94 82 ASN A N 1
ATOM 652 C CA . ASN A 1 82 ? -20.654 48.150 51.572 1.00 54.94 82 ASN A CA 1
ATOM 653 C C . ASN A 1 82 ? -19.866 49.175 50.748 1.00 54.94 82 ASN A C 1
ATOM 655 O O . ASN A 1 82 ? -20.108 50.349 50.982 1.00 54.94 82 ASN A O 1
ATOM 659 N N . ASN A 1 83 ? -18.995 48.827 49.783 1.00 53.03 83 ASN A N 1
ATOM 660 C CA . ASN A 1 83 ? -18.164 49.877 49.145 1.00 53.03 83 ASN A CA 1
ATOM 661 C C . ASN A 1 83 ? -17.832 49.782 47.635 1.00 53.03 83 ASN A C 1
ATOM 663 O O . ASN A 1 83 ? -17.137 50.675 47.152 1.00 53.03 83 ASN A O 1
ATOM 667 N N . HIS A 1 84 ? -18.298 48.803 46.835 1.00 48.31 84 HIS A N 1
ATOM 668 C CA . HIS A 1 84 ? -17.861 48.779 45.414 1.00 48.31 84 HIS A CA 1
ATOM 669 C C . HIS A 1 84 ? -18.796 48.198 44.327 1.00 48.31 84 HIS A C 1
ATOM 671 O O . HIS A 1 84 ? -18.362 48.002 43.197 1.00 48.31 84 HIS A O 1
ATOM 677 N N . GLY A 1 85 ? -20.080 47.925 44.593 1.00 49.47 85 GLY A N 1
ATOM 678 C CA . GLY A 1 85 ? -20.836 46.988 43.735 1.00 49.47 85 GLY A CA 1
ATOM 679 C C . GLY A 1 85 ? -22.090 47.459 42.987 1.00 49.47 85 GLY A C 1
ATOM 680 O O . GLY A 1 85 ? -22.694 46.625 42.317 1.00 49.47 85 GLY A O 1
ATOM 681 N N . GLN A 1 86 ? -22.553 48.710 43.087 1.00 50.38 86 GLN A N 1
ATOM 682 C CA . GLN A 1 86 ? -23.920 49.058 42.633 1.00 50.38 86 GLN A CA 1
ATOM 683 C C . GLN A 1 86 ? -24.169 48.972 41.110 1.00 50.38 86 GLN A C 1
ATOM 685 O O . GLN A 1 86 ? -25.307 48.753 40.708 1.00 50.38 86 GLN A O 1
ATOM 690 N N . LEU A 1 87 ? -23.140 49.060 40.260 1.00 51.00 87 LEU A N 1
ATOM 691 C CA . LEU A 1 87 ? -23.287 48.923 38.797 1.00 51.00 87 LEU A CA 1
ATOM 692 C C . LEU A 1 87 ? -23.094 47.481 38.289 1.00 51.00 87 LEU A C 1
ATOM 694 O O . LEU A 1 87 ? -23.686 47.102 37.284 1.00 51.00 87 LEU A O 1
ATOM 698 N N . SER A 1 88 ? -22.324 46.657 39.007 1.00 52.16 88 SER A N 1
ATOM 699 C CA . SER A 1 88 ? -22.077 45.248 38.656 1.00 52.16 88 SER A CA 1
ATOM 700 C C . SER A 1 88 ? -23.188 44.319 39.170 1.00 52.16 88 SER A C 1
ATOM 702 O O . SER A 1 88 ? -23.584 43.386 38.474 1.00 52.16 88 SER A O 1
ATOM 704 N N . LYS A 1 89 ? -23.790 44.627 40.333 1.00 52.75 89 LYS A N 1
ATOM 705 C CA . LYS A 1 89 ? -24.848 43.812 40.959 1.00 52.75 89 LYS A CA 1
ATOM 706 C C . LYS A 1 89 ? -26.071 43.584 40.067 1.00 52.75 89 LYS A C 1
ATOM 708 O O . LYS A 1 89 ? -26.614 42.493 40.103 1.00 52.75 89 LYS A O 1
ATOM 713 N N . ASN A 1 90 ? -26.496 44.536 39.234 1.00 54.12 90 ASN A N 1
ATOM 714 C CA . ASN A 1 90 ? -27.701 44.343 38.410 1.00 54.12 90 ASN A CA 1
ATOM 715 C C . ASN A 1 90 ? -27.464 43.405 37.215 1.00 54.12 90 ASN A C 1
ATOM 717 O O . ASN A 1 90 ? -28.318 42.572 36.918 1.00 54.12 90 ASN A O 1
ATOM 721 N N . SER A 1 91 ? -26.296 43.491 36.567 1.00 54.12 91 SER A N 1
ATOM 722 C CA . SER A 1 91 ? -25.923 42.585 35.472 1.00 54.12 91 SER A CA 1
ATOM 723 C C . SER A 1 91 ? -25.662 41.176 36.003 1.00 54.12 91 SER A C 1
ATOM 725 O O . SER A 1 91 ? -26.248 40.218 35.503 1.00 54.12 91 SER A O 1
ATOM 727 N N . LEU A 1 92 ? -24.871 41.063 37.076 1.00 58.44 92 LEU A N 1
ATOM 728 C CA . LEU A 1 92 ? -24.512 39.786 37.695 1.00 58.44 92 LEU A CA 1
ATOM 729 C C . LEU A 1 92 ? -25.723 39.107 38.352 1.00 58.44 92 LEU A C 1
ATOM 731 O O . LEU A 1 92 ? -25.906 37.911 38.166 1.00 58.44 92 LEU A O 1
ATOM 735 N N . ASN A 1 93 ? -26.621 39.855 39.010 1.00 66.50 93 ASN A N 1
ATOM 736 C CA . ASN A 1 93 ? -27.869 39.292 39.542 1.00 66.50 93 ASN A CA 1
ATOM 737 C C . ASN A 1 93 ? -28.825 38.846 38.429 1.00 66.50 93 ASN A C 1
ATOM 739 O O . ASN A 1 93 ? -29.523 37.851 38.604 1.00 66.50 93 ASN A O 1
ATOM 743 N N . SER A 1 94 ? -28.878 39.549 37.290 1.00 72.56 94 SER A N 1
ATOM 744 C CA . SER A 1 94 ? -29.734 39.144 36.165 1.00 72.56 94 SER A CA 1
ATOM 745 C C . SER A 1 94 ? -29.229 37.870 35.481 1.00 72.56 94 SER A C 1
ATOM 747 O O . SER A 1 94 ? -30.015 36.973 35.174 1.00 72.56 94 SER A O 1
ATOM 749 N N . GLU A 1 95 ? -27.913 37.745 35.309 1.00 75.62 95 GLU A N 1
ATOM 750 C CA . GLU A 1 95 ? -27.269 36.558 34.753 1.00 75.62 95 GLU A CA 1
ATOM 751 C C . GLU A 1 95 ? -27.369 35.377 35.723 1.00 75.62 95 GLU A C 1
ATOM 753 O O . GLU A 1 95 ? -27.767 34.282 35.332 1.00 75.62 95 GLU A O 1
ATOM 758 N N . GLN A 1 96 ? -27.143 35.616 37.016 1.00 77.50 96 GLN A N 1
ATOM 759 C CA . GLN A 1 96 ? -27.324 34.615 38.062 1.00 77.50 96 GLN A CA 1
ATOM 760 C C . GLN A 1 96 ? -28.790 34.167 38.178 1.00 77.50 96 GLN A C 1
ATOM 762 O O . GLN A 1 96 ? -29.050 32.980 38.363 1.00 77.50 96 GLN A O 1
ATOM 767 N N . ALA A 1 97 ? -29.764 35.068 38.012 1.00 79.88 97 ALA A N 1
ATOM 768 C CA . ALA A 1 97 ? -31.182 34.710 37.965 1.00 79.88 97 ALA A CA 1
ATOM 769 C C . ALA A 1 97 ? -31.530 33.873 36.722 1.00 79.88 97 ALA A C 1
ATOM 771 O O . ALA A 1 97 ? -32.301 32.917 36.820 1.00 79.88 97 ALA A O 1
ATOM 772 N N . ASN A 1 98 ? -30.938 34.180 35.566 1.00 87.00 98 ASN A N 1
ATOM 773 C CA . ASN A 1 98 ? -31.110 33.388 34.348 1.00 87.00 98 ASN A CA 1
ATOM 774 C C . ASN A 1 98 ? -30.472 31.999 34.469 1.00 87.00 98 ASN A C 1
ATOM 776 O O . ASN A 1 98 ? -31.096 31.017 34.076 1.00 87.00 98 ASN A O 1
ATOM 780 N N . LEU A 1 99 ? -29.281 31.893 35.066 1.00 87.88 99 LEU A N 1
ATOM 781 C CA . LEU A 1 99 ? -28.638 30.611 35.358 1.00 87.88 99 LEU A CA 1
ATOM 782 C C . LEU A 1 99 ? -29.461 29.786 36.349 1.00 87.88 99 LEU A C 1
ATOM 784 O O . LEU A 1 99 ? -29.680 28.607 36.107 1.00 87.88 99 LEU A O 1
ATOM 788 N N . ARG A 1 100 ? -29.999 30.399 37.412 1.00 86.75 100 ARG A N 1
ATOM 789 C CA . ARG A 1 100 ? -30.913 29.719 38.350 1.00 86.75 100 ARG A CA 1
ATOM 790 C C . ARG A 1 100 ? -32.177 29.216 37.654 1.00 86.75 100 ARG A C 1
ATOM 792 O O . ARG A 1 100 ? -32.599 28.096 37.918 1.00 86.75 100 ARG A O 1
ATOM 799 N N . ARG A 1 101 ? -32.748 30.001 36.732 1.00 90.81 101 ARG A N 1
ATOM 800 C CA . ARG A 1 101 ? -33.888 29.565 35.911 1.00 90.81 101 ARG A CA 1
ATOM 801 C C . ARG A 1 101 ? -33.505 28.399 34.999 1.00 90.81 101 ARG A C 1
ATOM 803 O O . ARG A 1 101 ? -34.247 27.431 34.931 1.00 90.81 101 ARG A O 1
ATOM 810 N N . LYS A 1 102 ? -32.332 28.453 34.360 1.00 93.75 102 LYS A N 1
ATOM 811 C CA . LYS A 1 102 ? -31.826 27.379 33.494 1.00 93.75 102 LYS A CA 1
ATOM 812 C C . LYS A 1 102 ? -31.556 26.092 34.268 1.00 93.75 102 LYS A C 1
ATOM 814 O O . LYS A 1 102 ? -31.878 25.019 33.778 1.00 93.75 102 LYS A O 1
ATOM 819 N N . ILE A 1 103 ? -30.999 26.206 35.471 1.00 90.44 103 ILE A N 1
ATOM 820 C CA . ILE A 1 103 ? -30.812 25.079 36.384 1.00 90.44 103 ILE A CA 1
ATOM 821 C C . ILE A 1 103 ? -32.176 24.489 36.735 1.00 90.44 103 ILE A C 1
ATOM 823 O O . ILE A 1 103 ? -32.355 23.300 36.547 1.00 90.44 103 ILE A O 1
ATOM 827 N N . ALA A 1 104 ? -33.153 25.304 37.143 1.00 91.75 104 ALA A N 1
ATOM 828 C CA . ALA A 1 104 ? -34.493 24.814 37.465 1.00 91.75 104 ALA A CA 1
ATOM 829 C C . ALA A 1 104 ? -35.187 24.133 36.268 1.00 91.75 104 ALA A C 1
ATOM 831 O O . ALA A 1 104 ? -35.776 23.071 36.435 1.00 91.75 104 ALA A O 1
ATOM 832 N N . GLU A 1 105 ? -35.084 24.702 35.062 1.00 94.88 105 GLU A N 1
ATOM 833 C CA . GLU A 1 105 ? -35.582 24.080 33.825 1.00 94.88 105 GLU A CA 1
ATOM 834 C C . GLU A 1 105 ? -34.926 22.718 33.569 1.00 94.88 105 GLU A C 1
ATOM 836 O O . GLU A 1 105 ? -35.629 21.738 33.340 1.00 94.88 105 GLU A O 1
ATOM 841 N N . LEU A 1 106 ? -33.591 22.647 33.637 1.00 95.19 106 LEU A N 1
ATOM 842 C CA . LEU A 1 106 ? -32.846 21.404 33.433 1.00 95.19 106 LEU A CA 1
ATOM 843 C C . LEU A 1 106 ? -33.144 20.376 34.530 1.00 95.19 106 LEU A C 1
ATOM 845 O O . LEU A 1 106 ? -33.217 19.191 34.232 1.00 95.19 106 LEU A O 1
ATOM 849 N N . THR A 1 107 ? -33.348 20.802 35.777 1.00 94.56 107 THR A N 1
ATOM 850 C CA . THR A 1 107 ? -33.738 19.912 36.877 1.00 94.56 107 THR A CA 1
ATOM 851 C C . THR A 1 107 ? -35.101 19.288 36.606 1.00 94.56 107 THR A C 1
ATOM 853 O O . THR A 1 107 ? -35.233 18.072 36.696 1.00 94.56 107 THR A O 1
ATOM 856 N N . VAL A 1 108 ? -36.091 20.087 36.194 1.00 94.81 108 VAL A N 1
ATOM 857 C CA . VAL A 1 108 ? -37.419 19.573 35.820 1.00 94.81 108 VAL A CA 1
ATOM 858 C C . VAL A 1 108 ? -37.328 18.642 34.607 1.00 94.81 108 VAL A C 1
ATOM 860 O O . VAL A 1 108 ? -38.006 17.618 34.562 1.00 94.81 108 VAL A O 1
ATOM 863 N N . GLU A 1 109 ? -36.478 18.959 33.627 1.00 96.25 109 GLU A N 1
ATOM 864 C CA . GLU A 1 109 ? -36.251 18.096 32.466 1.00 96.25 109 GLU A CA 1
ATOM 865 C C . GLU A 1 109 ? -35.639 16.748 32.879 1.00 96.25 109 GLU A C 1
ATOM 867 O O . GLU A 1 109 ? -36.151 15.704 32.474 1.00 96.25 109 GLU A O 1
ATOM 872 N N . VAL A 1 110 ? -34.618 16.751 33.740 1.00 93.94 110 VAL A N 1
ATOM 873 C CA . VAL A 1 110 ? -34.002 15.534 34.294 1.00 93.94 110 VAL A CA 1
ATOM 874 C C . VAL A 1 110 ? -35.021 14.712 35.077 1.00 93.94 110 VAL A C 1
ATOM 876 O O . VAL A 1 110 ? -35.156 13.523 34.811 1.00 93.94 110 VAL A O 1
ATOM 879 N N . GLU A 1 111 ? -35.799 15.333 35.964 1.00 94.19 111 GLU A N 1
ATOM 880 C CA . GLU A 1 111 ? -36.855 14.647 36.719 1.00 94.19 111 GLU A CA 1
ATOM 881 C C . GLU A 1 111 ? -37.913 14.034 35.790 1.00 94.19 111 GLU A C 1
ATOM 883 O O . GLU A 1 111 ? -38.374 12.912 36.013 1.00 94.19 111 GLU A O 1
ATOM 888 N N . SER A 1 112 ? -38.272 14.732 34.708 1.00 95.50 112 SER A N 1
ATOM 889 C CA . SER A 1 112 ? -39.211 14.214 33.712 1.00 95.50 112 SER A CA 1
ATOM 890 C C . SER A 1 112 ? -38.640 13.021 32.936 1.00 95.50 112 SER A C 1
ATOM 892 O O . SER A 1 112 ? -39.357 12.049 32.690 1.00 95.50 112 SER A O 1
ATOM 894 N N . LEU A 1 113 ? -37.349 13.061 32.588 1.00 94.50 113 LEU A N 1
ATOM 895 C CA . LEU A 1 113 ? -36.647 11.969 31.916 1.00 94.50 113 LEU A CA 1
ATOM 896 C C . LEU A 1 113 ? -36.489 10.766 32.844 1.00 94.50 113 LEU A C 1
ATOM 898 O O . LEU A 1 113 ? -36.705 9.641 32.402 1.00 94.50 113 LEU A O 1
ATOM 902 N N . ASP A 1 114 ? -36.184 10.989 34.121 1.00 92.50 114 ASP A N 1
ATOM 903 C CA . ASP A 1 114 ? -36.103 9.942 35.139 1.00 92.50 114 ASP A CA 1
ATOM 904 C C . ASP A 1 114 ? -37.463 9.285 35.375 1.00 92.50 114 ASP A C 1
ATOM 906 O O . ASP A 1 114 ? -37.544 8.058 35.470 1.00 92.50 114 ASP A O 1
ATOM 910 N N . PHE A 1 115 ? -38.545 10.069 35.396 1.00 92.69 115 PHE A N 1
ATOM 911 C CA . PHE A 1 115 ? -39.903 9.536 35.472 1.00 92.69 115 PHE A CA 1
ATOM 912 C C . PHE A 1 115 ? -40.239 8.671 34.250 1.00 92.69 115 PHE A C 1
ATOM 914 O O . PHE A 1 115 ? -40.718 7.548 34.406 1.00 92.69 115 PHE A O 1
ATOM 921 N N . GLN A 1 116 ? -39.935 9.144 33.036 1.00 92.12 116 GLN A N 1
ATOM 922 C CA . GLN A 1 116 ? -40.127 8.364 31.807 1.00 92.12 116 GLN A CA 1
ATOM 923 C C . GLN A 1 116 ? -39.276 7.085 31.804 1.00 92.12 116 GLN A C 1
ATOM 925 O O . GLN A 1 116 ? -39.762 6.019 31.433 1.00 92.12 116 GLN A O 1
ATOM 930 N N . LEU A 1 117 ? -38.025 7.157 32.267 1.00 86.94 117 LEU A N 1
ATOM 931 C CA . LEU A 1 117 ? -37.139 6.002 32.421 1.00 86.94 117 LEU A CA 1
ATOM 932 C C . LEU A 1 117 ? -37.681 5.000 33.438 1.00 86.94 117 LEU A C 1
ATOM 934 O O . LEU A 1 117 ? -37.616 3.796 33.198 1.00 86.94 117 LEU A O 1
ATOM 938 N N . ALA A 1 118 ? -38.199 5.477 34.568 1.00 87.31 118 ALA A N 1
ATOM 939 C CA . ALA A 1 118 ? -38.804 4.637 35.590 1.00 87.31 118 ALA A CA 1
ATOM 940 C C . ALA A 1 118 ? -40.059 3.935 35.062 1.00 87.31 118 ALA A C 1
ATOM 942 O O . ALA A 1 118 ? -40.245 2.751 35.334 1.00 87.31 118 ALA A O 1
ATOM 943 N N . ASP A 1 119 ? -40.883 4.631 34.279 1.00 86.94 119 ASP A N 1
ATOM 944 C CA . ASP A 1 119 ? -42.087 4.052 33.691 1.00 86.94 119 ASP A CA 1
ATOM 945 C C . ASP A 1 119 ? -41.737 3.007 32.623 1.00 86.94 119 ASP A C 1
ATOM 947 O O . ASP A 1 119 ? -42.213 1.877 32.687 1.00 86.94 119 ASP A O 1
ATOM 951 N N . VAL A 1 120 ? -40.787 3.297 31.728 1.00 83.25 120 VAL A N 1
ATOM 952 C CA . VAL A 1 120 ? -40.273 2.315 30.755 1.00 83.25 120 VAL A CA 1
ATOM 953 C C . VAL A 1 120 ? -39.679 1.092 31.461 1.00 83.25 120 VAL A C 1
ATOM 955 O O . VAL A 1 120 ? -39.988 -0.038 31.087 1.00 83.25 120 VAL A O 1
ATOM 958 N N . LYS A 1 121 ? -38.896 1.280 32.531 1.00 81.00 121 LYS A N 1
ATOM 959 C CA . LYS A 1 121 ? -38.328 0.174 33.325 1.00 81.00 121 LYS A CA 1
ATOM 960 C C . LYS A 1 121 ? -39.388 -0.745 33.941 1.00 81.00 121 LYS A C 1
ATOM 962 O O . LYS A 1 121 ? -39.076 -1.902 34.195 1.00 81.00 121 LYS A O 1
ATOM 967 N N . ARG A 1 122 ? -40.621 -0.275 34.170 1.00 80.81 122 ARG A N 1
ATOM 968 C CA . ARG A 1 122 ? -41.720 -1.122 34.674 1.00 80.81 122 ARG A CA 1
ATOM 969 C C . ARG A 1 122 ? -42.263 -2.085 33.620 1.00 80.81 122 ARG A C 1
ATOM 971 O O . ARG A 1 122 ? -42.749 -3.151 33.984 1.00 80.81 122 ARG A O 1
ATOM 978 N N . TYR A 1 123 ? -42.189 -1.722 32.340 1.00 79.94 123 TYR A N 1
ATOM 979 C CA . TYR A 1 123 ? -42.704 -2.537 31.232 1.00 79.94 123 TYR A CA 1
ATOM 980 C C . TYR A 1 123 ? -41.635 -3.409 30.569 1.00 79.94 123 TYR A C 1
ATOM 982 O O . TYR A 1 123 ? -41.966 -4.302 29.790 1.00 79.94 123 TYR A O 1
ATOM 990 N N . VAL A 1 124 ? -40.358 -3.166 30.863 1.00 82.38 124 VAL A N 1
ATOM 991 C CA . VAL A 1 124 ? -39.254 -3.937 30.296 1.00 82.38 124 VAL A CA 1
ATOM 992 C C . VAL A 1 124 ? -38.909 -5.104 31.220 1.00 82.38 124 VAL A C 1
ATOM 994 O O . VAL A 1 124 ? -38.590 -4.920 32.392 1.00 82.38 124 VAL A O 1
ATOM 997 N N . GLN A 1 125 ? -38.950 -6.322 30.678 1.00 85.69 125 GLN A N 1
ATOM 998 C CA . GLN A 1 125 ? -38.524 -7.517 31.404 1.00 85.69 125 GLN A CA 1
ATOM 999 C C . GLN A 1 125 ? -37.005 -7.474 31.656 1.00 85.69 125 GLN A C 1
ATOM 1001 O O . GLN A 1 125 ? -36.256 -7.272 30.695 1.00 85.69 125 GLN A O 1
ATOM 1006 N N . PRO A 1 126 ? -36.538 -7.694 32.902 1.00 84.19 126 PRO A N 1
ATOM 1007 C CA . PRO A 1 126 ? -35.113 -7.691 33.241 1.00 84.19 126 PRO A CA 1
ATOM 1008 C C . PRO A 1 126 ? -34.276 -8.615 32.350 1.00 84.19 126 PRO A C 1
ATOM 1010 O O . PRO A 1 126 ? -33.226 -8.200 31.869 1.00 84.19 126 PRO A O 1
ATOM 1013 N N . ASP A 1 127 ? -34.796 -9.803 32.033 1.00 87.25 127 ASP A N 1
ATOM 1014 C CA . ASP A 1 127 ? -34.125 -10.799 31.187 1.00 87.25 127 ASP A CA 1
ATOM 1015 C C . ASP A 1 127 ? -33.833 -10.272 29.771 1.00 87.25 127 ASP A C 1
ATOM 1017 O O . ASP A 1 127 ? -32.788 -10.559 29.189 1.00 87.25 127 ASP A O 1
ATOM 1021 N N . ILE A 1 128 ? -34.732 -9.453 29.209 1.00 86.88 128 ILE A N 1
ATOM 1022 C CA . ILE A 1 128 ? -34.540 -8.841 27.885 1.00 86.88 128 ILE A CA 1
ATOM 1023 C C . ILE A 1 128 ? -33.443 -7.772 27.950 1.00 86.88 128 ILE A C 1
ATOM 1025 O O . ILE A 1 128 ? -32.647 -7.655 27.018 1.00 86.88 128 ILE A O 1
ATOM 1029 N N . VAL A 1 129 ? -33.371 -7.006 29.045 1.00 86.44 129 VAL A N 1
ATOM 1030 C CA . VAL A 1 129 ? -32.311 -6.003 29.250 1.00 86.44 129 VAL A CA 1
ATOM 1031 C C . VAL A 1 129 ? -30.961 -6.680 29.403 1.00 86.44 129 VAL A C 1
ATOM 1033 O O . VAL A 1 129 ? -30.012 -6.276 28.737 1.00 86.44 129 VAL A O 1
ATOM 1036 N N . GLU A 1 130 ? -30.879 -7.722 30.227 1.00 89.69 130 GLU A N 1
ATOM 1037 C CA . GLU A 1 130 ? -29.643 -8.472 30.438 1.00 89.69 130 GLU A CA 1
ATOM 1038 C C . GLU A 1 130 ? -29.161 -9.114 29.130 1.00 89.69 130 GLU A C 1
ATOM 1040 O O . GLU A 1 130 ? -27.987 -8.989 28.773 1.00 89.69 130 GLU A O 1
ATOM 1045 N N . GLN A 1 131 ? -30.076 -9.694 28.344 1.00 92.88 131 GLN A N 1
ATOM 1046 C CA . GLN A 1 131 ? -29.754 -10.219 27.018 1.00 92.88 131 GLN A CA 1
ATOM 1047 C C . GLN A 1 131 ? -29.263 -9.115 26.069 1.00 92.88 131 GLN A C 1
ATOM 1049 O O . GLN A 1 131 ? -28.257 -9.289 25.382 1.00 92.88 131 GLN A O 1
ATOM 1054 N N . MET A 1 132 ? -29.920 -7.952 26.049 1.00 91.19 132 MET A N 1
ATOM 1055 C CA . MET A 1 132 ? -29.481 -6.813 25.240 1.00 91.19 132 MET A CA 1
ATOM 1056 C C . MET A 1 132 ? -28.114 -6.274 25.672 1.00 91.19 132 MET A C 1
ATOM 1058 O O . MET A 1 132 ? -27.317 -5.872 24.824 1.00 91.19 132 MET A O 1
ATOM 1062 N N . GLU A 1 133 ? -27.817 -6.244 26.970 1.00 93.00 133 GLU A N 1
ATOM 1063 C CA . GLU A 1 133 ? -26.507 -5.850 27.487 1.00 93.00 133 GLU A CA 1
ATOM 1064 C C . GLU A 1 133 ? -25.430 -6.869 27.106 1.00 93.00 133 GLU A C 1
ATOM 1066 O O . GLU A 1 133 ? -24.340 -6.484 26.658 1.00 93.00 133 GLU A O 1
ATOM 1071 N N . HIS A 1 134 ? -25.744 -8.161 27.190 1.00 95.12 134 HIS A N 1
ATOM 1072 C CA . HIS A 1 134 ? -24.870 -9.231 26.726 1.00 95.12 134 HIS A CA 1
ATOM 1073 C C . HIS A 1 134 ? -24.573 -9.107 25.223 1.00 95.12 134 HIS A C 1
ATOM 1075 O O . HIS A 1 134 ? -23.407 -9.088 24.811 1.00 95.12 134 HIS A O 1
ATOM 1081 N N . ASP A 1 135 ? -25.599 -8.913 24.397 1.00 95.44 135 ASP A N 1
ATOM 1082 C CA . ASP A 1 135 ? -25.444 -8.710 22.958 1.00 95.44 135 ASP A CA 1
ATOM 1083 C C . ASP A 1 135 ? -24.642 -7.433 22.670 1.00 95.44 135 ASP A C 1
ATOM 1085 O O . ASP A 1 135 ? -23.702 -7.445 21.868 1.00 95.44 135 ASP A O 1
ATOM 1089 N N . ARG A 1 136 ? -24.923 -6.334 23.386 1.00 96.19 136 ARG A N 1
ATOM 1090 C CA . ARG A 1 136 ? -24.185 -5.067 23.264 1.00 96.19 136 ARG A CA 1
ATOM 1091 C C . ARG A 1 136 ? -22.699 -5.258 23.535 1.00 96.19 136 ARG A C 1
ATOM 1093 O O . ARG A 1 136 ? -21.873 -4.770 22.761 1.00 96.19 136 ARG A O 1
ATOM 1100 N N . THR A 1 137 ? -22.338 -5.945 24.618 1.00 96.56 137 THR A N 1
ATOM 1101 C CA . THR A 1 137 ? -20.927 -6.202 24.948 1.00 96.56 137 THR A CA 1
ATOM 1102 C C . THR A 1 137 ? -20.262 -7.114 23.918 1.00 96.56 137 THR A C 1
ATOM 1104 O O . THR A 1 137 ? -19.128 -6.852 23.504 1.00 96.56 137 THR A O 1
ATOM 1107 N N . THR A 1 138 ? -20.980 -8.120 23.420 1.00 97.50 138 THR A N 1
ATOM 1108 C CA . THR A 1 138 ? -20.502 -9.037 22.379 1.00 97.50 138 THR A CA 1
ATOM 1109 C C . THR A 1 138 ? -20.214 -8.300 21.072 1.00 97.50 138 THR A C 1
ATOM 1111 O O . THR A 1 138 ? -19.100 -8.385 20.539 1.00 97.50 138 THR A O 1
ATOM 1114 N N . TYR A 1 139 ? -21.160 -7.493 20.584 1.00 97.44 139 TYR A N 1
ATOM 1115 C CA . TYR A 1 139 ? -20.967 -6.678 19.385 1.00 97.44 139 TYR A CA 1
ATOM 1116 C C . TYR A 1 139 ? -19.883 -5.621 19.575 1.00 97.44 139 TYR A C 1
ATOM 1118 O O . TYR A 1 139 ? -19.071 -5.411 18.674 1.00 97.44 139 TYR A O 1
ATOM 1126 N N . PHE A 1 140 ? -19.802 -4.993 20.748 1.00 97.81 140 PHE A N 1
ATOM 1127 C CA . PHE A 1 140 ? -18.741 -4.037 21.051 1.00 97.81 140 PHE A CA 1
ATOM 1128 C C . PHE A 1 140 ? -17.351 -4.680 20.943 1.00 97.81 140 PHE A C 1
ATOM 1130 O O . PHE A 1 140 ? -16.453 -4.130 20.296 1.00 97.81 140 PHE A O 1
ATOM 1137 N N . ASN A 1 141 ? -17.180 -5.877 21.508 1.00 96.62 141 ASN A N 1
ATOM 1138 C CA . ASN A 1 141 ? -15.933 -6.635 21.419 1.00 96.62 141 ASN A CA 1
ATOM 1139 C C . ASN A 1 141 ? -15.612 -7.045 19.976 1.00 96.62 141 ASN A C 1
ATOM 1141 O O . ASN A 1 141 ? -14.462 -6.924 19.539 1.00 96.62 141 ASN A O 1
ATOM 1145 N N . LEU A 1 142 ? -16.620 -7.466 19.210 1.00 97.81 142 LEU A N 1
ATOM 1146 C CA . LEU A 1 142 ? -16.468 -7.813 17.799 1.00 97.81 142 LEU A CA 1
ATOM 1147 C C . LEU A 1 142 ? -16.034 -6.603 16.962 1.00 97.81 142 LEU A C 1
ATOM 1149 O O . LEU A 1 142 ? -15.059 -6.698 16.214 1.00 97.81 142 LEU A O 1
ATOM 1153 N N . ILE A 1 143 ? -16.680 -5.450 17.145 1.00 96.88 143 ILE A N 1
ATOM 1154 C CA . ILE A 1 143 ? -16.321 -4.191 16.478 1.00 96.88 143 ILE A CA 1
ATOM 1155 C C . ILE A 1 143 ? -14.898 -3.776 16.856 1.00 96.88 143 ILE A C 1
ATOM 1157 O O . ILE A 1 143 ? -14.109 -3.410 15.985 1.00 96.88 143 ILE A O 1
ATOM 1161 N N . LYS A 1 144 ? -14.531 -3.855 18.139 1.00 97.25 144 LYS A N 1
ATOM 1162 C CA . LYS A 1 144 ? -13.178 -3.524 18.609 1.00 97.25 144 LYS A CA 1
ATOM 1163 C C . LYS A 1 144 ? -12.121 -4.419 17.954 1.00 97.25 144 LYS A C 1
ATOM 1165 O O . LYS A 1 144 ? -11.092 -3.918 17.499 1.00 97.25 144 LYS A O 1
ATOM 1170 N N . ASN A 1 145 ? -12.387 -5.721 17.854 1.00 97.38 145 ASN A N 1
ATOM 1171 C CA . ASN A 1 145 ? -11.507 -6.679 17.184 1.00 97.38 145 ASN A CA 1
ATOM 1172 C C . ASN A 1 145 ? -11.425 -6.423 15.667 1.00 97.38 145 ASN A C 1
ATOM 1174 O O . ASN A 1 145 ? -10.349 -6.438 15.077 1.00 97.38 145 ASN A O 1
ATOM 1178 N N . GLN A 1 146 ? -12.543 -6.120 15.009 1.00 97.12 146 GLN A N 1
ATOM 1179 C CA . GLN A 1 146 ? -12.534 -5.768 13.587 1.00 97.12 146 GLN A CA 1
ATOM 1180 C C . GLN A 1 146 ? -11.759 -4.473 13.320 1.00 97.12 146 GLN A C 1
ATOM 1182 O O . GLN A 1 146 ? -10.955 -4.427 12.390 1.00 97.12 146 GLN A O 1
ATOM 1187 N N . LYS A 1 147 ? -11.919 -3.447 14.164 1.00 97.00 147 LYS A N 1
ATOM 1188 C CA . LYS A 1 147 ? -11.141 -2.202 14.078 1.00 97.00 147 LYS A CA 1
ATOM 1189 C C . LYS A 1 147 ? -9.641 -2.456 14.226 1.00 97.00 147 LYS A C 1
ATOM 1191 O O . LYS A 1 147 ? -8.858 -1.911 13.449 1.00 97.00 147 LYS A O 1
ATOM 1196 N N . SER A 1 148 ? -9.227 -3.306 15.169 1.00 96.75 148 SER A N 1
ATOM 1197 C CA . SER A 1 148 ? -7.807 -3.644 15.331 1.00 96.75 148 SER A CA 1
ATOM 1198 C C . SER A 1 148 ? -7.261 -4.428 14.131 1.00 96.75 148 SER A C 1
ATOM 1200 O O . SER A 1 148 ? -6.167 -4.122 13.654 1.00 96.75 148 SER A O 1
ATOM 1202 N N . LYS A 1 149 ? -8.034 -5.371 13.571 1.00 97.31 149 LYS A N 1
ATOM 1203 C CA . LYS A 1 149 ? -7.681 -6.087 12.332 1.00 97.31 149 LYS A CA 1
ATOM 1204 C C . LYS A 1 149 ? -7.538 -5.141 11.141 1.00 97.31 149 LYS A C 1
ATOM 1206 O O . LYS A 1 149 ? -6.559 -5.246 10.407 1.00 97.31 149 LYS A O 1
ATOM 1211 N N . LEU A 1 150 ? -8.464 -4.198 10.967 1.00 96.38 150 LEU A N 1
ATOM 1212 C CA . LEU A 1 150 ? -8.383 -3.191 9.906 1.00 96.38 150 LEU A CA 1
ATOM 1213 C C . LEU A 1 150 ? -7.129 -2.325 10.047 1.00 96.38 150 LEU A C 1
ATOM 1215 O O . LEU A 1 150 ? -6.410 -2.147 9.068 1.00 96.38 150 LEU A O 1
ATOM 1219 N N . ALA A 1 151 ? -6.809 -1.866 11.259 1.00 95.88 151 ALA A N 1
ATOM 1220 C CA . ALA A 1 151 ? -5.586 -1.105 11.510 1.00 95.88 151 ALA A CA 1
ATOM 1221 C C . ALA A 1 151 ? -4.316 -1.918 11.181 1.00 95.88 151 ALA A C 1
ATOM 1223 O O . ALA A 1 151 ? -3.374 -1.397 10.583 1.00 95.88 151 ALA A O 1
ATOM 1224 N N . GLN A 1 152 ? -4.292 -3.215 11.511 1.00 96.69 152 GLN A N 1
ATOM 1225 C CA . GLN A 1 152 ? -3.180 -4.100 11.147 1.00 96.69 152 GLN A CA 1
ATOM 1226 C C . GLN A 1 152 ? -3.057 -4.294 9.633 1.00 96.69 152 GLN A C 1
ATOM 1228 O O . GLN A 1 152 ? -1.942 -4.286 9.111 1.00 96.69 152 GLN A O 1
ATOM 1233 N N . ILE A 1 153 ? -4.177 -4.472 8.929 1.00 96.19 153 ILE A N 1
ATOM 1234 C CA . ILE A 1 153 ? -4.194 -4.596 7.467 1.00 96.19 153 ILE A CA 1
ATOM 1235 C C . ILE A 1 153 ? -3.676 -3.306 6.836 1.00 96.19 153 ILE A C 1
ATOM 1237 O O . ILE A 1 153 ? -2.749 -3.367 6.039 1.00 96.19 153 ILE A O 1
ATOM 1241 N N . GLN A 1 154 ? -4.183 -2.145 7.256 1.00 94.12 154 GLN A N 1
ATOM 1242 C CA . GLN A 1 154 ? -3.720 -0.843 6.768 1.00 94.12 154 GLN A CA 1
ATOM 1243 C C . GLN A 1 154 ? -2.216 -0.649 6.977 1.00 94.12 154 GLN A C 1
ATOM 1245 O O . GLN A 1 154 ? -1.519 -0.203 6.064 1.00 94.12 154 GLN A O 1
ATOM 1250 N N . LYS A 1 155 ? -1.693 -1.029 8.150 1.00 94.88 155 LYS A N 1
ATOM 1251 C CA . LYS A 1 155 ? -0.252 -0.991 8.419 1.00 94.88 155 LYS A CA 1
ATOM 1252 C C . LYS A 1 155 ? 0.522 -1.911 7.471 1.00 94.88 155 LYS A C 1
ATOM 1254 O O . LYS A 1 155 ? 1.466 -1.457 6.836 1.00 94.88 155 LYS A O 1
ATOM 1259 N N . LYS A 1 156 ? 0.098 -3.171 7.318 1.00 95.69 156 LYS A N 1
ATOM 1260 C CA . LYS A 1 156 ? 0.733 -4.127 6.393 1.00 95.69 156 LYS A CA 1
ATOM 1261 C C . LYS A 1 156 ? 0.713 -3.627 4.949 1.00 95.69 156 LYS A C 1
ATOM 1263 O O . LYS A 1 156 ? 1.714 -3.773 4.253 1.00 95.69 156 LYS A O 1
ATOM 1268 N N . THR A 1 157 ? -0.392 -3.031 4.507 1.00 92.69 157 THR A N 1
ATOM 1269 C CA . THR A 1 157 ? -0.514 -2.440 3.170 1.00 92.69 157 THR A CA 1
ATOM 1270 C C . THR A 1 157 ? 0.473 -1.291 2.989 1.00 92.69 157 THR A C 1
ATOM 1272 O O . THR A 1 157 ? 1.204 -1.296 2.001 1.00 92.69 157 THR A O 1
ATOM 1275 N N . ARG A 1 158 ? 0.579 -0.365 3.954 1.00 90.88 158 ARG A N 1
ATOM 1276 C CA . ARG A 1 158 ? 1.593 0.703 3.905 1.00 90.88 158 ARG A CA 1
ATOM 1277 C C . ARG A 1 158 ? 3.016 0.154 3.881 1.00 90.88 158 ARG A C 1
ATOM 1279 O O . ARG A 1 158 ? 3.815 0.575 3.050 1.00 90.88 158 ARG A O 1
ATOM 1286 N N . ASP A 1 159 ? 3.325 -0.825 4.726 1.00 92.81 159 ASP A N 1
ATOM 1287 C CA . ASP A 1 159 ? 4.653 -1.447 4.758 1.00 92.81 159 ASP A CA 1
ATOM 1288 C C . ASP A 1 159 ? 4.997 -2.103 3.407 1.00 92.81 159 ASP A C 1
ATOM 1290 O O . ASP A 1 159 ? 6.127 -2.004 2.928 1.00 92.81 159 ASP A O 1
ATOM 1294 N N . GLN A 1 160 ? 4.024 -2.752 2.758 1.00 91.81 160 GLN A N 1
ATOM 1295 C CA . GLN A 1 160 ? 4.191 -3.332 1.422 1.00 91.81 160 GLN A CA 1
ATOM 1296 C C . GLN A 1 160 ? 4.369 -2.265 0.334 1.00 91.81 160 GLN A C 1
ATOM 1298 O O . GLN A 1 160 ? 5.234 -2.431 -0.525 1.00 91.81 160 GLN A O 1
ATOM 1303 N N . GLN A 1 161 ? 3.610 -1.168 0.378 1.00 89.38 161 GLN A N 1
ATOM 1304 C CA . GLN A 1 161 ? 3.766 -0.041 -0.550 1.00 89.38 161 GLN A CA 1
ATOM 1305 C C . GLN A 1 161 ? 5.164 0.580 -0.442 1.00 89.38 161 GLN A C 1
ATOM 1307 O O . GLN A 1 161 ? 5.826 0.783 -1.458 1.00 89.38 161 GLN A O 1
ATOM 1312 N N . ILE A 1 162 ? 5.661 0.792 0.781 1.00 90.38 162 ILE A N 1
ATOM 1313 C CA . ILE A 1 162 ? 7.020 1.297 1.024 1.00 90.38 162 ILE A CA 1
ATOM 1314 C C . ILE A 1 162 ? 8.071 0.317 0.486 1.00 90.38 162 ILE A C 1
ATOM 1316 O O . ILE A 1 162 ? 9.030 0.730 -0.164 1.00 90.38 162 ILE A O 1
ATOM 1320 N N . ARG A 1 163 ? 7.894 -0.995 0.699 1.00 90.88 163 ARG A N 1
ATOM 1321 C CA . ARG A 1 163 ? 8.803 -2.009 0.133 1.00 90.88 163 ARG A CA 1
ATOM 1322 C C . ARG A 1 163 ? 8.827 -1.973 -1.393 1.00 90.88 163 ARG A C 1
ATOM 1324 O O . ARG A 1 163 ? 9.908 -2.023 -1.968 1.00 90.88 163 ARG A O 1
ATOM 1331 N N . LEU A 1 164 ? 7.666 -1.869 -2.040 1.00 89.19 164 LEU A N 1
ATOM 1332 C CA . LEU A 1 164 ? 7.577 -1.744 -3.498 1.00 89.19 164 LEU A CA 1
ATOM 1333 C C . LEU A 1 164 ? 8.288 -0.483 -3.993 1.00 89.19 164 LEU A C 1
ATOM 1335 O O . LEU A 1 164 ? 9.057 -0.555 -4.947 1.00 89.19 164 LEU A O 1
ATOM 1339 N N . PHE A 1 165 ? 8.087 0.646 -3.317 1.00 89.81 165 PHE A N 1
ATOM 1340 C CA . PHE A 1 165 ? 8.765 1.898 -3.637 1.00 89.81 165 PHE A CA 1
ATOM 1341 C C . PHE A 1 165 ? 10.293 1.772 -3.536 1.00 89.81 165 PHE A C 1
ATOM 1343 O O . PHE A 1 165 ? 11.008 2.147 -4.462 1.00 89.81 165 PHE A O 1
ATOM 1350 N N . ASN A 1 166 ? 10.795 1.143 -2.470 1.00 90.62 166 ASN A N 1
ATOM 1351 C CA . ASN A 1 166 ? 12.228 0.895 -2.300 1.00 90.62 166 ASN A CA 1
ATOM 1352 C C . ASN A 1 166 ? 12.801 -0.020 -3.392 1.00 90.62 166 ASN A C 1
ATOM 1354 O O . ASN A 1 166 ? 13.929 0.188 -3.832 1.00 90.62 166 ASN A O 1
ATOM 1358 N N . ILE A 1 167 ? 12.035 -1.013 -3.855 1.00 90.69 167 ILE A N 1
ATOM 1359 C CA . ILE A 1 167 ? 12.440 -1.858 -4.987 1.00 90.69 167 ILE A CA 1
ATOM 1360 C C . ILE A 1 167 ? 12.507 -1.028 -6.273 1.00 90.69 167 ILE A C 1
ATOM 1362 O O . ILE A 1 167 ? 13.488 -1.138 -7.002 1.00 90.69 167 ILE A O 1
ATOM 1366 N N . LEU A 1 168 ? 11.515 -0.174 -6.539 1.00 88.50 168 LEU A N 1
ATOM 1367 C CA . LEU A 1 168 ? 11.472 0.653 -7.751 1.00 88.50 168 LEU A CA 1
ATOM 1368 C C . LEU A 1 168 ? 12.630 1.658 -7.849 1.00 88.50 168 LEU A C 1
ATOM 1370 O O . LEU A 1 168 ? 13.037 1.981 -8.960 1.00 88.50 168 LEU A O 1
ATOM 1374 N N . ILE A 1 169 ? 13.152 2.129 -6.714 1.00 88.88 169 ILE A N 1
ATOM 1375 C CA . ILE A 1 169 ? 14.304 3.051 -6.640 1.00 88.88 169 ILE A CA 1
ATOM 1376 C C . ILE A 1 169 ? 15.638 2.293 -6.556 1.00 88.88 169 ILE A C 1
ATOM 1378 O O . ILE A 1 169 ? 16.717 2.874 -6.674 1.00 88.88 169 ILE A O 1
ATOM 1382 N N . SER A 1 170 ? 15.601 0.978 -6.333 1.00 93.38 170 SER A N 1
ATOM 1383 C CA . SER A 1 170 ? 16.820 0.190 -6.194 1.00 93.38 170 SER A CA 1
ATOM 1384 C C . SER A 1 170 ? 17.644 0.186 -7.485 1.00 93.38 170 SER A C 1
ATOM 1386 O O . SER A 1 170 ? 17.114 0.093 -8.595 1.00 93.38 170 SER A O 1
ATOM 1388 N N . GLN A 1 171 ? 18.971 0.202 -7.336 1.00 92.25 171 GLN A N 1
ATOM 1389 C CA . GLN A 1 171 ? 19.890 0.146 -8.475 1.00 92.25 171 GLN A CA 1
ATOM 1390 C C . GLN A 1 171 ? 19.680 -1.117 -9.323 1.00 92.25 171 GLN A C 1
ATOM 1392 O O . GLN A 1 171 ? 19.710 -1.053 -10.545 1.00 92.25 171 GLN A O 1
ATOM 1397 N N . GLN A 1 172 ? 19.390 -2.253 -8.681 1.00 92.00 172 GLN A N 1
ATOM 1398 C CA . GLN A 1 172 ? 19.134 -3.519 -9.373 1.00 92.00 172 GLN A CA 1
ATOM 1399 C C . GLN A 1 172 ? 17.930 -3.427 -10.314 1.00 92.00 172 GLN A C 1
ATOM 1401 O O . GLN A 1 172 ? 17.959 -3.978 -11.414 1.00 92.00 172 GLN A O 1
ATOM 1406 N N . TRP A 1 173 ? 16.877 -2.718 -9.899 1.00 90.38 173 TRP A N 1
ATOM 1407 C CA . TRP A 1 173 ? 15.713 -2.490 -10.744 1.00 90.38 173 TRP A CA 1
ATOM 1408 C C . TRP A 1 173 ? 16.053 -1.589 -11.931 1.00 90.38 173 TRP A C 1
ATOM 1410 O O . TRP A 1 173 ? 15.712 -1.936 -13.058 1.00 90.38 173 TRP A O 1
ATOM 1420 N N . HIS A 1 174 ? 16.787 -0.496 -11.703 1.00 89.19 174 HIS A N 1
ATOM 1421 C CA . HIS A 1 174 ? 17.254 0.386 -12.778 1.00 89.19 174 HIS A CA 1
ATOM 1422 C C . HIS A 1 174 ? 18.173 -0.327 -13.782 1.00 89.19 174 HIS A C 1
ATOM 1424 O O . HIS A 1 174 ? 18.071 -0.114 -14.991 1.00 89.19 174 HIS A O 1
ATOM 1430 N N . ASP A 1 175 ? 19.048 -1.214 -13.315 1.00 91.56 175 ASP A N 1
ATOM 1431 C CA . ASP A 1 175 ? 19.918 -2.000 -14.190 1.00 91.56 175 ASP A CA 1
ATOM 1432 C C . ASP A 1 175 ? 19.111 -3.028 -15.002 1.00 91.56 175 ASP A C 1
ATOM 1434 O O . ASP A 1 175 ? 19.347 -3.215 -16.202 1.00 91.56 175 ASP A O 1
ATOM 1438 N N . ALA A 1 176 ? 18.110 -3.659 -14.378 1.00 91.19 176 ALA A N 1
ATOM 1439 C CA . ALA A 1 176 ? 17.207 -4.589 -15.048 1.00 91.19 176 ALA A CA 1
ATOM 1440 C C . ALA A 1 176 ? 16.351 -3.887 -16.112 1.00 91.19 176 ALA A C 1
ATOM 1442 O O . ALA A 1 176 ? 16.228 -4.393 -17.233 1.00 91.19 176 ALA A O 1
ATOM 1443 N N . THR A 1 177 ? 15.793 -2.710 -15.807 1.00 90.94 177 THR A N 1
ATOM 1444 C CA . THR A 1 177 ? 15.028 -1.936 -16.789 1.00 90.94 177 THR A CA 1
ATOM 1445 C C . THR A 1 177 ? 15.925 -1.474 -17.923 1.00 90.94 177 THR A C 1
ATOM 1447 O O . THR A 1 177 ? 15.581 -1.723 -19.078 1.00 90.94 177 THR A O 1
ATOM 1450 N N . LYS A 1 178 ? 17.114 -0.927 -17.636 1.00 91.50 178 LYS A N 1
ATOM 1451 C CA . LYS A 1 178 ? 18.104 -0.547 -18.655 1.00 91.50 178 LYS A CA 1
ATOM 1452 C C . LYS A 1 178 ? 18.430 -1.712 -19.588 1.00 91.50 178 LYS A C 1
ATOM 1454 O O . LYS A 1 178 ? 18.341 -1.551 -20.806 1.00 91.50 178 LYS A O 1
ATOM 1459 N N . THR A 1 179 ? 18.714 -2.893 -19.043 1.00 92.81 179 THR A N 1
ATOM 1460 C CA . THR A 1 179 ? 18.985 -4.107 -19.832 1.00 92.81 179 THR A CA 1
ATOM 1461 C C . THR A 1 179 ? 17.791 -4.477 -20.718 1.00 92.81 179 THR A C 1
ATOM 1463 O O . THR A 1 179 ? 17.951 -4.754 -21.910 1.00 92.81 179 THR A O 1
ATOM 1466 N N . ALA A 1 180 ? 16.571 -4.413 -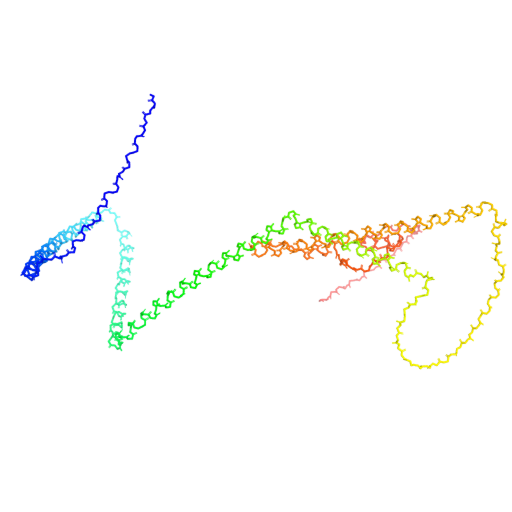20.177 1.00 91.75 180 ALA A N 1
ATOM 1467 C CA . ALA A 1 180 ? 15.356 -4.645 -20.951 1.00 91.75 180 ALA A CA 1
ATOM 1468 C C . ALA A 1 180 ? 15.180 -3.609 -22.078 1.00 91.75 180 ALA A C 1
ATOM 1470 O O . ALA A 1 180 ? 14.795 -3.980 -23.190 1.00 91.75 180 ALA A O 1
ATOM 1471 N N . THR A 1 181 ? 15.511 -2.332 -21.842 1.00 91.62 181 THR A N 1
ATOM 1472 C CA . THR A 1 181 ? 15.468 -1.296 -22.889 1.00 91.62 181 THR A CA 1
ATOM 1473 C C . THR A 1 181 ? 16.446 -1.587 -24.017 1.00 91.62 181 THR A C 1
ATOM 1475 O O . THR A 1 181 ? 16.085 -1.486 -25.189 1.00 91.62 181 THR A O 1
ATOM 1478 N N . GLU A 1 182 ? 17.674 -1.990 -23.686 1.00 91.81 182 GLU A N 1
ATOM 1479 C CA . GLU A 1 182 ? 18.712 -2.302 -24.665 1.00 91.81 182 GLU A CA 1
ATOM 1480 C C . GLU A 1 182 ? 18.309 -3.507 -25.514 1.00 91.81 182 GLU A C 1
ATOM 1482 O O . GLU A 1 182 ? 18.454 -3.478 -26.739 1.00 91.81 182 GLU A O 1
ATOM 1487 N N . HIS A 1 183 ? 17.700 -4.517 -24.890 1.00 92.69 183 HIS A N 1
ATOM 1488 C CA . HIS A 1 183 ? 17.130 -5.654 -25.600 1.00 92.69 183 HIS A CA 1
ATOM 1489 C C . HIS A 1 183 ? 16.008 -5.233 -26.562 1.00 92.69 183 HIS A C 1
ATOM 1491 O O . HIS A 1 183 ? 16.022 -5.611 -27.735 1.00 92.69 183 HIS A O 1
ATOM 1497 N N . GLN A 1 184 ? 15.071 -4.385 -26.120 1.00 90.38 184 GLN A N 1
ATOM 1498 C CA . GLN A 1 184 ? 14.007 -3.860 -26.986 1.00 90.38 184 GLN A CA 1
ATOM 1499 C C . GLN A 1 184 ? 14.564 -3.065 -28.175 1.00 90.38 184 GLN A C 1
ATOM 1501 O O . GLN A 1 184 ? 14.091 -3.228 -29.305 1.00 90.38 184 GLN A O 1
ATOM 1506 N N . ILE A 1 185 ? 15.588 -2.237 -27.945 1.00 89.44 185 ILE A N 1
ATOM 1507 C CA . ILE A 1 185 ? 16.295 -1.501 -29.000 1.00 89.44 185 ILE A CA 1
ATOM 1508 C C . ILE A 1 185 ? 16.897 -2.482 -30.011 1.00 89.44 185 ILE A C 1
ATOM 1510 O O . ILE A 1 185 ? 16.669 -2.334 -31.214 1.00 89.44 185 ILE A O 1
ATOM 1514 N N . ALA A 1 186 ? 17.616 -3.503 -29.540 1.00 90.50 186 ALA A N 1
ATOM 1515 C CA . ALA A 1 186 ? 18.247 -4.506 -30.393 1.00 90.50 186 ALA A CA 1
ATOM 1516 C C . ALA A 1 186 ? 17.217 -5.277 -31.235 1.00 90.50 186 ALA A C 1
ATOM 1518 O O . ALA A 1 186 ? 17.385 -5.405 -32.449 1.00 90.50 186 ALA A O 1
ATOM 1519 N N . CYS A 1 187 ? 16.110 -5.722 -30.633 1.00 90.25 187 CYS A N 1
ATOM 1520 C CA . CYS A 1 187 ? 15.020 -6.395 -31.341 1.00 90.25 187 CYS A CA 1
ATOM 1521 C C . CYS A 1 187 ? 14.403 -5.513 -32.434 1.00 90.25 187 CYS A C 1
ATOM 1523 O O . CYS A 1 187 ? 14.130 -5.991 -33.538 1.00 90.25 187 CYS A O 1
ATOM 1525 N N . ARG A 1 188 ? 14.211 -4.217 -32.164 1.00 85.19 188 ARG A N 1
ATOM 1526 C CA . ARG A 1 188 ? 13.652 -3.274 -33.143 1.00 85.19 188 ARG A CA 1
ATOM 1527 C C . ARG A 1 188 ? 14.612 -2.998 -34.289 1.00 85.19 188 ARG A C 1
ATOM 1529 O O . ARG A 1 188 ? 14.192 -3.054 -35.442 1.00 85.19 188 ARG A O 1
ATOM 1536 N N . ILE A 1 189 ? 15.889 -2.768 -33.992 1.00 88.19 189 ILE A N 1
ATOM 1537 C CA . ILE A 1 189 ? 16.925 -2.611 -35.018 1.00 88.19 189 ILE A CA 1
ATOM 1538 C C . ILE A 1 189 ? 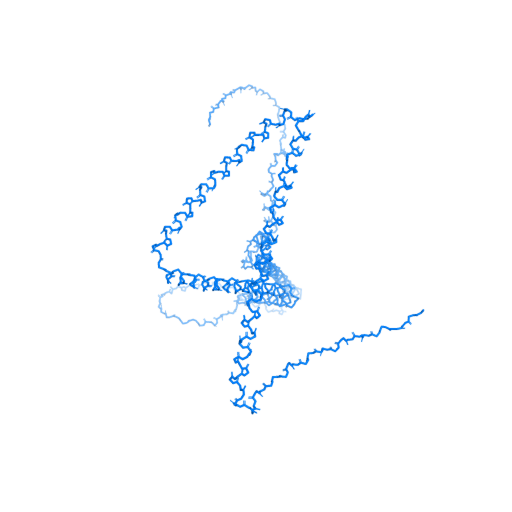16.991 -3.873 -35.883 1.00 88.19 189 ILE A C 1
ATOM 1540 O O . ILE A 1 189 ? 16.923 -3.771 -37.104 1.00 88.19 189 ILE A O 1
ATOM 1544 N N . LYS A 1 190 ? 17.014 -5.064 -35.270 1.00 89.25 190 LYS A N 1
ATOM 1545 C CA . LYS A 1 190 ? 16.991 -6.343 -35.991 1.00 89.25 190 LYS A CA 1
ATOM 1546 C C . LYS A 1 190 ? 15.769 -6.461 -36.899 1.00 89.25 190 LYS A C 1
ATOM 1548 O O . LYS A 1 190 ? 15.918 -6.871 -38.047 1.00 89.25 190 LYS A O 1
ATOM 1553 N N . SER A 1 191 ? 14.580 -6.090 -36.421 1.00 87.25 191 SER A N 1
ATOM 1554 C CA . SER A 1 191 ? 13.350 -6.114 -37.222 1.00 87.25 191 SER A CA 1
ATOM 1555 C C . SER A 1 191 ? 13.429 -5.180 -38.431 1.00 87.25 191 SER A C 1
ATOM 1557 O O . SER A 1 191 ? 13.024 -5.577 -39.520 1.00 87.25 191 SER A O 1
ATOM 1559 N N . ILE A 1 192 ? 13.953 -3.963 -38.252 1.00 85.00 192 ILE A N 1
ATOM 1560 C CA . ILE A 1 192 ? 14.086 -2.981 -39.336 1.00 85.00 192 ILE A CA 1
ATOM 1561 C C . ILE A 1 192 ? 15.146 -3.437 -40.342 1.00 85.00 192 ILE A C 1
ATOM 1563 O O . ILE A 1 192 ? 14.899 -3.416 -41.541 1.00 85.00 192 ILE A O 1
ATOM 1567 N N . LEU A 1 193 ? 16.307 -3.907 -39.888 1.00 82.88 193 LEU A N 1
ATOM 1568 C CA . LEU A 1 193 ? 17.343 -4.425 -40.787 1.00 82.88 193 LEU A CA 1
ATOM 1569 C C . LEU A 1 193 ? 16.851 -5.663 -41.550 1.00 82.88 193 LEU A C 1
ATOM 1571 O O . LEU A 1 193 ? 17.043 -5.761 -42.757 1.00 82.88 193 LEU A O 1
ATOM 1575 N N . SER A 1 194 ? 16.132 -6.567 -40.879 1.00 84.31 194 SER A N 1
ATOM 1576 C CA . SER A 1 194 ? 15.557 -7.759 -41.517 1.00 84.31 194 SER A CA 1
ATOM 1577 C C . SER A 1 194 ? 14.515 -7.409 -42.580 1.00 84.31 194 SER A C 1
ATOM 1579 O O . SER A 1 194 ? 14.413 -8.126 -43.569 1.00 84.31 194 SER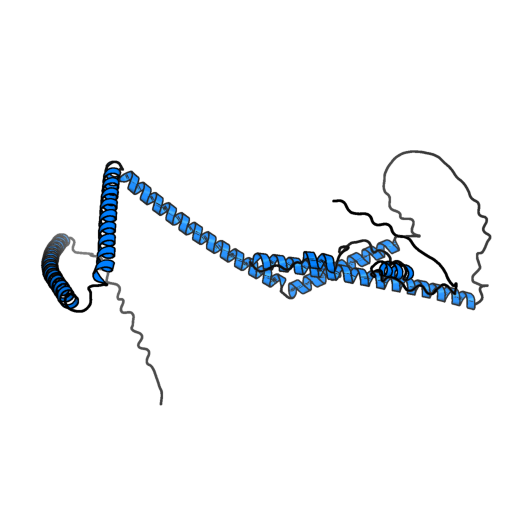 A O 1
ATOM 1581 N N . SER A 1 195 ? 13.742 -6.328 -42.409 1.00 81.62 195 SER A N 1
ATOM 1582 C CA . SER A 1 195 ? 12.805 -5.882 -43.448 1.00 81.62 195 SER A CA 1
ATOM 1583 C C . SER A 1 195 ? 13.521 -5.272 -44.652 1.00 81.62 195 SER A C 1
ATOM 1585 O O . SER A 1 195 ? 13.020 -5.403 -45.758 1.00 81.62 195 SER A O 1
ATOM 1587 N N . HIS A 1 196 ? 14.690 -4.652 -44.459 1.00 72.69 196 HIS A N 1
ATOM 1588 C CA . HIS A 1 196 ? 15.506 -4.128 -45.561 1.00 72.69 196 HIS A CA 1
ATOM 1589 C C . HIS A 1 196 ? 16.235 -5.241 -46.328 1.00 72.69 196 HIS A C 1
ATOM 1591 O O . HIS A 1 196 ? 16.417 -5.118 -47.529 1.00 72.69 196 HIS A O 1
ATOM 1597 N N . ILE A 1 197 ? 16.615 -6.338 -45.662 1.00 73.19 197 ILE A N 1
ATOM 1598 C CA . ILE A 1 197 ? 17.244 -7.506 -46.310 1.00 73.19 197 ILE A CA 1
ATOM 1599 C C . ILE A 1 197 ? 16.224 -8.330 -47.120 1.00 73.19 197 ILE A C 1
ATOM 1601 O O . ILE A 1 197 ? 16.584 -8.982 -48.092 1.00 73.19 197 ILE A O 1
ATOM 1605 N N . LYS A 1 198 ? 14.938 -8.309 -46.745 1.00 68.06 198 LYS A N 1
ATOM 1606 C CA . LYS A 1 198 ? 13.879 -9.110 -47.390 1.00 68.06 198 LYS A CA 1
ATOM 1607 C C . LYS A 1 198 ? 13.310 -8.507 -48.685 1.00 68.06 198 LYS A C 1
ATOM 1609 O O . LYS A 1 198 ? 12.374 -9.070 -49.243 1.00 68.06 198 LYS A O 1
ATOM 1614 N N . THR A 1 199 ? 13.854 -7.400 -49.183 1.00 45.81 199 THR A N 1
ATOM 1615 C CA . THR A 1 199 ? 13.409 -6.731 -50.420 1.00 45.81 199 THR A CA 1
ATOM 1616 C C . THR A 1 199 ? 14.599 -6.071 -51.120 1.00 45.81 199 THR A C 1
ATOM 1618 O O . THR A 1 199 ? 15.290 -5.331 -50.420 1.00 45.81 199 THR A O 1
ATOM 1621 N N . PRO A 1 200 ? 14.801 -6.152 -52.453 1.00 50.31 200 PRO A N 1
ATOM 1622 C CA . PRO A 1 200 ? 14.359 -7.094 -53.495 1.00 50.31 200 PRO A CA 1
ATOM 1623 C C . PRO A 1 200 ? 15.545 -7.941 -54.040 1.00 50.31 200 PRO A C 1
ATOM 1625 O O . PRO A 1 200 ? 16.678 -7.492 -53.975 1.00 50.31 200 PRO A O 1
ATOM 1628 N N . ASP A 1 201 ? 15.269 -9.160 -54.525 1.00 44.69 201 ASP A N 1
ATOM 1629 C CA . ASP A 1 201 ? 16.110 -10.057 -55.376 1.00 44.69 201 ASP A CA 1
ATOM 1630 C C . ASP A 1 201 ? 16.125 -11.522 -54.909 1.00 44.69 201 ASP A C 1
ATOM 1632 O O . ASP A 1 201 ? 16.616 -12.402 -55.611 1.00 44.69 201 ASP A O 1
ATOM 1636 N N . SER A 1 202 ? 15.508 -11.846 -53.770 1.00 36.16 202 SER A N 1
ATOM 1637 C CA . SER A 1 202 ? 15.237 -13.244 -53.413 1.00 36.16 202 SER A CA 1
ATOM 1638 C C . SER A 1 202 ? 13.772 -13.607 -53.674 1.00 36.16 202 SER A C 1
ATOM 1640 O O . SER A 1 202 ? 12.901 -13.111 -52.954 1.00 36.16 202 SER A O 1
ATOM 1642 N N . PRO A 1 203 ? 13.467 -14.484 -54.654 1.00 42.94 203 PRO A N 1
ATOM 1643 C CA . PRO A 1 203 ? 12.137 -15.056 -54.794 1.00 42.94 203 PRO A CA 1
ATOM 1644 C C . PRO A 1 203 ? 11.868 -15.917 -53.557 1.00 42.94 203 PRO A C 1
ATOM 1646 O O . PRO A 1 203 ? 12.448 -16.985 -53.361 1.00 42.94 203 PRO A O 1
ATOM 1649 N N . SER A 1 204 ? 11.016 -15.416 -52.667 1.00 40.78 204 SER A N 1
ATOM 1650 C CA . SER A 1 204 ? 10.632 -16.121 -51.455 1.00 40.78 204 SER A CA 1
ATOM 1651 C C . SER A 1 204 ? 9.813 -17.361 -51.804 1.00 40.78 204 SER A C 1
ATOM 1653 O O . SER A 1 204 ? 8.625 -17.289 -52.116 1.00 40.78 204 SER A O 1
ATOM 1655 N N . SER A 1 205 ? 10.449 -18.516 -51.644 1.00 40.31 205 SER A N 1
ATOM 1656 C CA . SER A 1 205 ? 9.807 -19.748 -51.200 1.00 40.31 205 SER A CA 1
ATOM 1657 C C . SER A 1 205 ? 9.092 -19.487 -49.861 1.00 40.31 205 SER A C 1
ATOM 1659 O O . SER A 1 205 ? 9.642 -19.702 -48.781 1.00 40.31 205 SER A O 1
ATOM 1661 N N . SER A 1 206 ? 7.847 -19.024 -49.919 1.00 39.50 206 SER A N 1
ATOM 1662 C CA . SER A 1 206 ? 6.887 -19.173 -48.826 1.00 39.50 206 SER A CA 1
ATOM 1663 C C . SER A 1 206 ? 5.573 -19.659 -49.418 1.00 39.50 206 SER A C 1
ATOM 1665 O O . SER A 1 206 ? 4.741 -18.879 -49.878 1.00 39.50 206 SER A O 1
ATOM 1667 N N . LYS A 1 207 ? 5.431 -20.987 -49.427 1.00 40.09 207 LYS A N 1
ATOM 1668 C CA . LYS A 1 207 ? 4.170 -21.695 -49.636 1.00 40.09 207 LYS A CA 1
ATOM 1669 C C . LYS A 1 207 ? 3.117 -21.102 -48.696 1.00 40.09 207 LYS A C 1
ATOM 1671 O O . LYS A 1 207 ? 3.252 -21.207 -47.481 1.00 40.09 207 LYS A O 1
ATOM 1676 N N . SER A 1 208 ? 2.066 -20.529 -49.264 1.00 36.84 208 SER A N 1
ATOM 1677 C CA . SER A 1 208 ? 0.742 -20.552 -48.649 1.00 36.84 208 SER A CA 1
ATOM 1678 C C . SER A 1 208 ? -0.117 -21.485 -49.507 1.00 36.84 208 SER A C 1
ATOM 1680 O O . SER A 1 208 ? -0.044 -21.396 -50.735 1.00 36.84 208 SER A O 1
ATOM 1682 N N . PRO A 1 209 ? -0.862 -22.435 -48.920 1.00 43.72 209 PRO A N 1
ATOM 1683 C CA . PRO A 1 209 ? -1.824 -23.217 -49.665 1.00 43.72 209 PRO A CA 1
ATOM 1684 C C . PRO A 1 209 ? -3.151 -22.462 -49.629 1.00 43.72 209 PRO A C 1
ATOM 1686 O O . PRO A 1 209 ? -3.747 -22.316 -48.565 1.00 43.72 209 PRO A O 1
ATOM 1689 N N . ASN A 1 210 ? -3.633 -21.989 -50.775 1.00 33.03 210 ASN A N 1
ATOM 1690 C CA . ASN A 1 210 ? -5.074 -21.887 -50.939 1.00 33.03 210 ASN A CA 1
ATOM 1691 C C . ASN A 1 210 ? -5.497 -22.079 -52.393 1.00 33.03 210 ASN A C 1
ATOM 1693 O O . ASN A 1 210 ? -4.934 -21.511 -53.325 1.00 33.03 210 ASN A O 1
ATOM 1697 N N . HIS A 1 211 ? -6.473 -22.967 -52.522 1.00 34.59 211 HIS A N 1
ATOM 1698 C CA . HIS A 1 211 ? -7.122 -23.441 -53.727 1.00 34.59 211 HIS A CA 1
ATOM 1699 C C . HIS A 1 211 ? -7.746 -22.325 -54.573 1.00 34.59 211 HIS A C 1
ATOM 1701 O O . HIS A 1 211 ? -8.353 -21.403 -54.041 1.00 34.59 211 HIS A O 1
ATOM 1707 N N . GLY A 1 212 ? -7.765 -22.558 -55.889 1.00 32.66 212 GLY A N 1
ATOM 1708 C CA . GLY A 1 212 ? -9.015 -22.441 -56.643 1.00 32.66 212 GLY A CA 1
ATOM 1709 C C . GLY A 1 212 ? -9.158 -21.259 -57.598 1.00 32.66 212 GLY A C 1
ATOM 1710 O O . GLY A 1 212 ? -9.717 -20.233 -57.241 1.00 32.66 212 GLY A O 1
ATOM 1711 N N . SER A 1 213 ? -8.839 -21.548 -58.862 1.00 30.64 213 SER A N 1
ATOM 1712 C CA . SER A 1 213 ? -9.632 -21.190 -60.049 1.00 30.64 213 SER A CA 1
ATOM 1713 C C . SER A 1 213 ? -9.456 -19.833 -60.749 1.00 30.64 213 SER A C 1
ATOM 1715 O O . SER A 1 213 ? -9.965 -18.801 -60.334 1.00 30.64 213 SER A O 1
ATOM 1717 N N . PHE A 1 214 ? -8.861 -19.966 -61.944 1.00 29.67 214 PHE A N 1
ATOM 1718 C CA . PHE A 1 214 ? -9.273 -19.425 -63.249 1.00 29.67 214 PHE A CA 1
ATOM 1719 C C . PHE A 1 214 ? -9.518 -17.915 -63.403 1.00 29.67 214 PHE A C 1
ATOM 1721 O O . PHE A 1 214 ? -10.608 -17.422 -63.132 1.00 29.67 214 PHE A O 1
ATOM 1728 N N . SER A 1 215 ? -8.634 -17.244 -64.150 1.00 30.89 215 SER A N 1
ATOM 1729 C CA . SER A 1 215 ? -8.880 -16.977 -65.582 1.00 30.89 215 SER A CA 1
ATOM 1730 C C . SER A 1 215 ? -7.770 -16.150 -66.238 1.00 30.89 215 SER A C 1
ATOM 1732 O O . SER A 1 215 ? -7.363 -15.131 -65.700 1.00 30.89 215 SER A O 1
ATOM 1734 N N . LYS A 1 216 ? -7.398 -16.613 -67.442 1.00 31.42 216 LYS A N 1
ATOM 1735 C CA . LYS A 1 216 ? -6.992 -15.881 -68.660 1.00 31.42 216 LYS A CA 1
ATOM 1736 C C . LYS A 1 216 ? -5.845 -14.869 -68.513 1.00 31.42 216 LYS A C 1
ATOM 1738 O O . LYS A 1 216 ? -5.978 -13.824 -67.903 1.00 31.42 216 LYS A O 1
ATOM 1743 N N . ALA A 1 217 ? -4.656 -15.223 -68.996 1.00 33.75 217 ALA A N 1
ATOM 1744 C CA . ALA A 1 217 ? -4.271 -15.022 -70.397 1.00 33.75 217 ALA A CA 1
ATOM 1745 C C . ALA A 1 217 ? -4.357 -13.542 -70.789 1.00 33.75 217 ALA A C 1
ATOM 1747 O O . ALA A 1 217 ? -5.406 -13.084 -71.215 1.00 33.75 217 ALA A O 1
ATOM 1748 N N . ASP A 1 218 ? -3.233 -12.845 -70.641 1.00 31.61 218 ASP A N 1
ATOM 1749 C CA . ASP A 1 218 ? -2.742 -11.956 -71.688 1.00 31.61 218 ASP A CA 1
ATOM 1750 C C . ASP A 1 218 ? -1.220 -11.857 -71.577 1.00 31.61 218 ASP A C 1
ATOM 1752 O O . ASP A 1 218 ? -0.640 -11.123 -70.776 1.00 31.61 218 ASP A O 1
ATOM 1756 N N . SER A 1 219 ? -0.581 -12.697 -72.389 1.00 34.28 219 SER A N 1
ATOM 1757 C CA . SER A 1 219 ? 0.801 -12.542 -72.803 1.00 34.28 219 SER A CA 1
ATOM 1758 C C . SER A 1 219 ? 0.891 -11.323 -73.708 1.00 34.28 219 SER A C 1
ATOM 1760 O O . SER A 1 219 ? 0.475 -11.375 -74.862 1.00 34.28 219 SER A O 1
ATOM 1762 N N . LEU A 1 220 ? 1.523 -10.263 -73.222 1.00 35.84 220 LEU A N 1
ATOM 1763 C CA . LEU A 1 220 ? 2.149 -9.273 -74.087 1.00 35.84 220 LEU A CA 1
ATOM 1764 C C . LEU A 1 220 ? 3.649 -9.308 -73.826 1.00 35.84 220 LEU A C 1
ATOM 1766 O O . LEU A 1 220 ? 4.202 -8.601 -72.988 1.00 35.84 220 LEU A O 1
ATOM 1770 N N . HIS A 1 221 ? 4.280 -10.209 -74.581 1.00 36.34 221 HIS A N 1
ATOM 1771 C CA . HIS A 1 221 ? 5.652 -10.072 -75.035 1.00 36.34 221 HIS A CA 1
ATOM 1772 C C . HIS A 1 221 ? 5.858 -8.638 -75.530 1.00 36.34 221 HIS A C 1
ATOM 1774 O O . HIS A 1 221 ? 5.446 -8.293 -76.634 1.00 36.34 221 HIS A O 1
ATOM 1780 N N . GLN A 1 222 ? 6.517 -7.811 -74.724 1.00 31.23 222 GLN A N 1
ATOM 1781 C CA . GLN A 1 222 ? 7.246 -6.672 -75.251 1.00 31.23 222 GLN A CA 1
ATOM 1782 C C . GLN A 1 222 ? 8.707 -7.098 -75.336 1.00 31.23 222 GLN A C 1
ATOM 1784 O O . GLN A 1 222 ? 9.476 -7.031 -74.380 1.00 31.23 222 GLN A O 1
ATOM 1789 N N . THR A 1 223 ? 9.039 -7.639 -76.504 1.00 34.50 223 THR A N 1
ATOM 1790 C CA . THR A 1 223 ? 10.397 -7.779 -77.013 1.00 34.50 223 THR A CA 1
ATOM 1791 C C . THR A 1 223 ? 11.051 -6.403 -76.996 1.00 34.50 223 THR A C 1
ATOM 1793 O O . THR A 1 223 ? 10.788 -5.572 -77.866 1.00 34.50 223 THR A O 1
ATOM 1796 N N . PHE A 1 224 ? 11.880 -6.144 -75.989 1.00 30.88 224 PHE A N 1
ATOM 1797 C CA . PHE A 1 224 ? 12.909 -5.124 -76.097 1.00 30.88 224 PHE A CA 1
ATOM 1798 C C . PHE A 1 224 ? 14.223 -5.853 -76.355 1.00 30.88 224 PHE A C 1
ATOM 1800 O O . PHE A 1 224 ? 14.901 -6.301 -75.429 1.00 30.88 224 PHE A O 1
ATOM 1807 N N . ASP A 1 225 ? 14.528 -6.012 -77.643 1.00 33.91 225 ASP A N 1
ATOM 1808 C CA . ASP A 1 225 ? 15.870 -6.273 -78.148 1.00 33.91 225 ASP A CA 1
ATOM 1809 C C . ASP A 1 225 ? 16.784 -5.130 -77.690 1.00 33.91 225 ASP A C 1
ATOM 1811 O O . ASP A 1 225 ? 16.972 -4.117 -78.360 1.00 33.91 225 ASP A O 1
ATOM 1815 N N . GLY A 1 226 ? 17.326 -5.283 -76.487 1.00 33.41 226 GLY A N 1
ATOM 1816 C CA . GLY A 1 226 ? 18.436 -4.507 -75.969 1.00 33.41 226 GLY A CA 1
ATOM 1817 C C . GLY A 1 226 ? 19.697 -5.337 -76.111 1.00 33.41 226 GLY A C 1
ATOM 1818 O O . GLY A 1 226 ? 20.080 -6.033 -75.178 1.00 33.41 226 GLY A O 1
ATOM 1819 N N . SER A 1 227 ? 20.282 -5.290 -77.307 1.00 37.03 227 SER A N 1
ATOM 1820 C CA . SER A 1 227 ? 21.703 -5.491 -77.601 1.00 37.03 227 SER A CA 1
ATOM 1821 C C . SER A 1 227 ? 22.574 -5.999 -76.445 1.00 37.03 227 SER A C 1
ATOM 1823 O O . SER A 1 227 ? 22.813 -5.281 -75.470 1.00 37.03 227 SER A O 1
ATOM 1825 N N . ASN A 1 228 ? 23.153 -7.183 -76.654 1.00 40.75 228 ASN A N 1
ATOM 1826 C CA . ASN A 1 228 ? 24.522 -7.528 -76.279 1.00 40.75 228 ASN A CA 1
ATOM 1827 C C . ASN A 1 228 ? 25.352 -6.323 -75.814 1.00 40.75 228 ASN A C 1
ATOM 1829 O O . ASN A 1 228 ? 25.956 -5.616 -76.613 1.00 40.75 228 ASN A O 1
ATOM 1833 N N . ASN A 1 229 ? 25.404 -6.141 -74.503 1.00 40.53 229 ASN A N 1
ATOM 1834 C CA . ASN A 1 229 ? 26.522 -5.530 -73.811 1.00 40.53 229 ASN A CA 1
ATOM 1835 C C . ASN A 1 229 ? 26.759 -6.350 -72.539 1.00 40.53 229 ASN A C 1
ATOM 1837 O O . ASN A 1 229 ? 26.755 -5.851 -71.416 1.00 40.53 229 ASN A O 1
ATOM 1841 N N . GLN A 1 230 ? 27.064 -7.637 -72.739 1.00 44.94 230 GLN A N 1
ATOM 1842 C CA . GLN A 1 230 ? 28.205 -8.201 -72.026 1.00 44.94 230 GLN A CA 1
ATOM 1843 C C . GLN A 1 230 ? 29.409 -7.335 -72.423 1.00 44.94 230 GLN A C 1
ATOM 1845 O O . GLN A 1 230 ? 30.136 -7.624 -73.369 1.00 44.94 230 GLN A O 1
ATOM 1850 N N . ILE A 1 231 ? 29.578 -6.202 -71.738 1.00 46.66 231 ILE A N 1
ATOM 1851 C CA . ILE A 1 231 ? 30.867 -5.533 -71.690 1.00 46.66 231 ILE A CA 1
ATOM 1852 C C . ILE A 1 231 ? 31.743 -6.534 -70.953 1.00 46.66 231 ILE A C 1
ATOM 1854 O O . ILE A 1 231 ? 31.736 -6.592 -69.724 1.00 46.66 231 ILE A O 1
ATOM 1858 N N . SER A 1 232 ? 32.444 -7.380 -71.708 1.00 47.16 232 SER A N 1
ATOM 1859 C CA . SER A 1 232 ? 33.565 -8.141 -71.188 1.00 47.16 232 SER A CA 1
ATOM 1860 C C . SER A 1 232 ? 34.459 -7.133 -70.474 1.00 47.16 232 SER A C 1
ATOM 1862 O O . SER A 1 232 ? 35.045 -6.243 -71.096 1.00 47.16 232 SER A O 1
ATOM 1864 N N . ILE A 1 233 ? 34.515 -7.241 -69.146 1.00 52.81 233 ILE A N 1
ATOM 1865 C CA . ILE A 1 233 ? 35.235 -6.343 -68.228 1.00 52.81 233 ILE A CA 1
ATOM 1866 C C . ILE A 1 233 ? 36.741 -6.257 -68.581 1.00 52.81 233 ILE A C 1
ATOM 1868 O O . ILE A 1 233 ? 37.478 -5.429 -68.049 1.00 52.81 233 ILE A O 1
ATOM 1872 N N . GLU A 1 234 ? 37.216 -7.052 -69.535 1.00 53.31 234 GLU A N 1
ATOM 1873 C CA . GLU A 1 234 ? 38.565 -7.020 -70.097 1.00 53.31 234 GLU A CA 1
ATOM 1874 C C . GLU A 1 234 ? 38.886 -5.792 -70.967 1.00 53.31 234 GLU A C 1
ATOM 1876 O O . GLU A 1 234 ? 40.062 -5.472 -71.100 1.00 53.31 234 GLU A O 1
ATOM 1881 N N . LYS A 1 235 ? 37.899 -5.042 -71.491 1.00 58.00 235 LYS A N 1
ATOM 1882 C CA . LYS A 1 235 ? 38.149 -3.814 -72.294 1.00 58.00 235 LYS A CA 1
ATOM 1883 C C . LYS A 1 235 ? 37.729 -2.503 -71.622 1.00 58.00 235 LYS A C 1
ATOM 1885 O O . LYS A 1 235 ? 37.667 -1.458 -72.263 1.00 58.00 235 LYS A O 1
ATOM 1890 N N . VAL A 1 236 ? 37.427 -2.538 -70.328 1.00 59.19 236 VAL A N 1
ATOM 1891 C CA . VAL A 1 236 ? 37.094 -1.336 -69.555 1.00 59.19 236 VAL A CA 1
ATOM 1892 C C . VAL A 1 236 ? 38.397 -0.677 -69.102 1.00 59.19 236 VAL A C 1
ATOM 1894 O O . VAL A 1 236 ? 39.180 -1.317 -68.397 1.00 59.19 236 VAL A O 1
ATOM 1897 N N . SER A 1 237 ? 38.622 0.584 -69.504 1.00 71.12 237 SER A N 1
ATOM 1898 C CA . SER A 1 237 ? 39.749 1.410 -69.037 1.00 71.12 237 SER A CA 1
ATOM 1899 C C . SER A 1 237 ? 39.919 1.262 -67.515 1.00 71.12 237 SER A C 1
ATOM 1901 O O . SER A 1 237 ? 38.908 1.278 -66.799 1.00 71.12 237 SER A O 1
ATOM 1903 N N . PRO A 1 238 ? 41.152 1.113 -66.992 1.00 77.19 238 PRO A N 1
ATOM 1904 C CA . PRO A 1 238 ? 41.398 0.953 -65.555 1.00 77.19 238 PRO A CA 1
ATOM 1905 C C . PRO A 1 238 ? 40.743 2.063 -64.717 1.00 77.19 238 PRO A C 1
ATOM 1907 O O . PRO A 1 238 ? 40.298 1.818 -63.598 1.00 77.19 238 PRO A O 1
ATOM 1910 N N . GLU A 1 239 ? 40.589 3.255 -65.292 1.00 80.06 239 GLU A N 1
ATOM 1911 C CA . GLU A 1 239 ? 39.929 4.405 -64.677 1.00 80.06 239 GLU A CA 1
ATOM 1912 C C . GLU A 1 239 ? 38.421 4.186 -64.452 1.00 80.06 239 GLU A C 1
ATOM 1914 O O . GLU A 1 239 ? 37.894 4.518 -63.392 1.00 80.06 239 GLU A O 1
ATOM 1919 N N . ILE A 1 240 ? 37.721 3.534 -65.387 1.00 82.44 240 ILE A N 1
ATOM 1920 C CA . ILE A 1 240 ? 36.291 3.211 -65.244 1.00 82.44 240 ILE A CA 1
ATOM 1921 C C . ILE A 1 240 ? 36.092 2.112 -64.191 1.00 82.44 240 ILE A C 1
ATOM 1923 O O . ILE A 1 240 ? 35.148 2.184 -63.405 1.00 82.44 240 ILE A O 1
ATOM 1927 N N . LYS A 1 241 ? 36.997 1.124 -64.109 1.00 81.56 241 LYS A N 1
ATOM 1928 C CA . LYS A 1 241 ? 36.965 0.113 -63.033 1.00 81.56 241 LYS A CA 1
ATOM 1929 C C . LYS A 1 241 ? 37.126 0.766 -61.658 1.00 81.56 241 LYS A C 1
ATOM 1931 O O . LYS A 1 241 ? 36.382 0.436 -60.736 1.00 81.56 241 LYS A O 1
ATOM 1936 N N . LEU A 1 242 ? 38.035 1.736 -61.548 1.00 87.50 242 LEU A N 1
ATOM 1937 C CA . LEU A 1 242 ? 38.266 2.503 -60.324 1.00 87.50 242 LEU A CA 1
ATOM 1938 C C . LEU A 1 242 ? 37.045 3.362 -59.952 1.00 87.50 242 LEU A C 1
ATOM 1940 O O . LEU A 1 242 ? 36.658 3.409 -58.786 1.00 87.50 242 LEU A O 1
ATOM 1944 N N . LEU A 1 243 ? 36.374 3.975 -60.933 1.00 88.06 243 LEU A N 1
ATOM 1945 C CA . LEU A 1 243 ? 35.125 4.714 -60.712 1.00 88.06 243 LEU A CA 1
ATOM 1946 C C . LEU A 1 243 ? 33.961 3.808 -60.279 1.00 88.06 243 LEU A C 1
ATOM 1948 O O . LEU A 1 243 ? 33.204 4.197 -59.392 1.00 88.06 243 LEU A O 1
ATOM 1952 N N . ILE A 1 244 ? 33.825 2.602 -60.843 1.00 87.44 244 ILE A N 1
ATOM 1953 C CA . ILE A 1 244 ? 32.814 1.614 -60.419 1.00 87.44 244 ILE A CA 1
ATOM 1954 C C . ILE A 1 244 ? 33.074 1.168 -58.977 1.00 87.44 244 ILE A C 1
ATOM 1956 O O . ILE A 1 244 ? 32.149 1.149 -58.166 1.00 87.44 244 ILE A O 1
ATOM 1960 N N . GLN A 1 245 ? 34.330 0.871 -58.634 1.00 89.88 245 GLN A N 1
ATOM 1961 C CA . GLN A 1 245 ? 34.717 0.509 -57.271 1.00 89.88 245 GLN A CA 1
ATOM 1962 C C . GLN A 1 245 ? 34.439 1.654 -56.286 1.00 89.88 245 GLN A C 1
ATOM 1964 O O . GLN A 1 245 ? 33.853 1.427 -55.230 1.00 89.88 245 GLN A O 1
ATOM 1969 N N . LYS A 1 246 ? 34.779 2.896 -56.656 1.00 91.25 246 LYS A N 1
ATOM 1970 C CA . LYS A 1 246 ? 34.504 4.092 -55.848 1.00 91.25 246 LYS A CA 1
ATOM 1971 C C . LYS A 1 246 ? 33.006 4.345 -55.679 1.00 91.25 246 LYS A C 1
ATOM 1973 O O . LYS A 1 246 ? 32.569 4.684 -54.584 1.00 91.25 246 LYS A O 1
ATOM 1978 N N . LYS A 1 247 ? 32.205 4.161 -56.732 1.00 90.06 247 LYS A N 1
ATOM 1979 C CA . LYS A 1 247 ? 30.740 4.241 -56.653 1.00 90.06 247 LYS A CA 1
ATOM 1980 C C . LYS A 1 247 ? 30.194 3.198 -55.676 1.00 90.06 247 LYS A C 1
ATOM 1982 O O . LYS A 1 247 ? 29.414 3.557 -54.803 1.00 90.06 247 LYS A O 1
ATOM 1987 N N . HIS A 1 248 ? 30.635 1.944 -55.787 1.00 90.75 248 HIS A N 1
ATOM 1988 C CA . HIS A 1 248 ? 30.204 0.874 -54.888 1.00 90.75 248 HIS A CA 1
ATOM 1989 C C . HIS A 1 248 ? 30.580 1.164 -53.427 1.00 90.75 248 HIS A C 1
ATOM 1991 O O . HIS A 1 248 ? 29.759 0.992 -52.530 1.00 90.75 248 HIS A O 1
ATOM 1997 N N . GLN A 1 249 ? 31.789 1.679 -53.187 1.00 92.69 249 GLN A N 1
ATOM 1998 C CA . GLN A 1 249 ? 32.228 2.106 -51.859 1.00 92.69 249 GLN A CA 1
ATOM 1999 C C . GLN A 1 249 ? 31.352 3.238 -51.299 1.00 92.69 249 GLN A C 1
ATOM 2001 O O . GLN A 1 249 ? 30.904 3.163 -50.159 1.00 92.69 249 GLN A O 1
ATOM 2006 N N . LEU A 1 250 ? 31.040 4.257 -52.106 1.00 91.19 250 LEU A N 1
ATOM 2007 C CA . LEU A 1 250 ? 30.159 5.355 -51.692 1.00 91.19 250 LEU A CA 1
ATOM 2008 C C . LEU A 1 250 ? 28.717 4.890 -51.430 1.00 91.19 250 LEU A C 1
ATOM 2010 O O . LEU A 1 250 ? 28.066 5.401 -50.521 1.00 91.19 250 LEU A O 1
ATOM 2014 N N . GLU A 1 251 ? 28.209 3.919 -52.193 1.00 90.19 251 GLU A N 1
ATOM 2015 C CA . GLU A 1 251 ? 26.902 3.297 -51.943 1.00 90.19 251 GLU A CA 1
ATOM 2016 C C . GLU A 1 251 ? 26.886 2.552 -50.600 1.00 90.19 251 GLU A C 1
ATOM 2018 O O . GLU A 1 251 ? 25.941 2.718 -49.823 1.00 90.19 251 GLU A O 1
ATOM 2023 N N . GLN A 1 252 ? 27.947 1.799 -50.283 1.00 87.81 252 GLN A N 1
ATOM 2024 C CA . GLN A 1 252 ? 28.109 1.151 -48.978 1.00 87.81 252 GLN A CA 1
ATOM 2025 C C . GLN A 1 252 ? 28.169 2.180 -47.840 1.00 87.81 252 GLN A C 1
ATOM 2027 O O . GLN A 1 252 ? 27.425 2.060 -46.867 1.00 87.81 252 GLN A O 1
ATOM 2032 N N . GLU A 1 253 ? 28.980 3.232 -47.980 1.00 89.94 253 GLU A N 1
ATOM 2033 C CA . GLU A 1 253 ? 29.091 4.308 -46.986 1.00 89.94 253 GLU A CA 1
ATOM 2034 C C . GLU A 1 253 ? 27.754 5.037 -46.770 1.00 89.94 253 GLU A C 1
ATOM 2036 O O . GLU A 1 253 ? 27.371 5.331 -45.633 1.00 89.94 253 GLU A O 1
ATOM 2041 N N . CYS A 1 254 ? 26.998 5.290 -47.843 1.00 87.44 254 CYS A N 1
ATOM 2042 C CA . CYS A 1 254 ? 25.673 5.902 -47.763 1.00 87.44 254 CYS A CA 1
ATOM 2043 C C . CYS A 1 254 ? 24.680 4.998 -47.015 1.00 87.44 254 CYS A C 1
ATOM 2045 O O . CYS A 1 254 ? 23.963 5.460 -46.119 1.00 87.44 254 CYS A O 1
ATOM 2047 N N . GLN A 1 255 ? 24.684 3.699 -47.325 1.00 85.62 255 GLN A N 1
ATOM 2048 C CA . GLN A 1 255 ? 23.832 2.714 -46.665 1.00 85.62 255 GLN A CA 1
ATOM 2049 C C . GLN A 1 255 ? 24.189 2.558 -45.180 1.00 85.62 255 GLN A C 1
ATOM 2051 O O . GLN A 1 255 ? 23.302 2.512 -44.323 1.00 85.62 255 GLN A O 1
ATOM 2056 N N . GLU A 1 256 ? 25.478 2.540 -44.838 1.00 86.75 256 GLU A N 1
ATOM 2057 C CA . GLU A 1 256 ? 25.939 2.540 -43.451 1.00 86.75 256 GLU A CA 1
ATOM 2058 C C . GLU A 1 256 ? 25.509 3.799 -42.698 1.00 86.75 256 GLU A C 1
ATOM 2060 O O . GLU A 1 256 ? 25.013 3.704 -41.572 1.00 86.75 256 GLU A O 1
ATOM 2065 N N . ALA A 1 257 ? 25.660 4.979 -43.302 1.00 86.00 257 ALA A N 1
ATOM 2066 C CA . ALA A 1 257 ? 25.232 6.237 -42.700 1.00 86.00 257 ALA A CA 1
ATOM 2067 C C . ALA A 1 257 ? 23.716 6.246 -42.439 1.00 86.00 257 ALA A C 1
ATOM 2069 O O . ALA A 1 257 ? 23.264 6.661 -41.364 1.00 86.00 257 ALA A O 1
ATOM 2070 N N . GLN A 1 258 ? 22.923 5.723 -43.380 1.00 85.00 258 GLN A N 1
ATOM 2071 C CA . GLN A 1 258 ? 21.481 5.558 -43.215 1.00 85.00 258 GLN A CA 1
ATOM 2072 C C . GLN A 1 258 ? 21.144 4.573 -42.086 1.00 85.00 258 GLN A C 1
ATOM 2074 O O . GLN A 1 258 ? 20.302 4.882 -41.239 1.00 85.00 258 GLN A O 1
ATOM 2079 N N . ASN A 1 259 ? 21.837 3.437 -42.004 1.00 84.88 259 ASN A N 1
ATOM 2080 C CA . ASN A 1 259 ? 21.658 2.462 -40.927 1.00 84.88 259 ASN A CA 1
ATOM 2081 C C . ASN A 1 259 ? 22.018 3.049 -39.555 1.00 84.88 259 ASN A C 1
ATOM 2083 O O . ASN A 1 259 ? 21.230 2.941 -38.614 1.00 84.88 259 ASN A O 1
ATOM 2087 N N . ARG A 1 260 ? 23.157 3.748 -39.435 1.00 87.25 260 ARG A N 1
ATOM 2088 C CA . ARG A 1 260 ? 23.574 4.433 -38.195 1.00 87.25 260 ARG A CA 1
ATOM 2089 C C . ARG A 1 260 ? 22.519 5.437 -37.739 1.00 87.25 260 ARG A C 1
ATOM 2091 O O . ARG A 1 260 ? 22.179 5.483 -36.555 1.00 87.25 260 ARG A O 1
ATOM 2098 N N . ARG A 1 261 ? 21.946 6.195 -38.677 1.00 86.06 261 ARG A N 1
ATOM 2099 C CA . ARG A 1 261 ? 20.856 7.135 -38.397 1.00 86.06 261 ARG A CA 1
ATOM 2100 C C . ARG A 1 261 ? 19.609 6.430 -37.863 1.00 86.06 261 ARG A C 1
ATOM 2102 O O . ARG A 1 261 ? 19.053 6.879 -36.861 1.00 86.06 261 ARG A O 1
ATOM 2109 N N . ILE A 1 262 ? 19.169 5.356 -38.519 1.00 84.38 262 ILE A N 1
ATOM 2110 C CA . ILE A 1 262 ? 17.999 4.571 -38.097 1.00 84.38 262 ILE A CA 1
ATOM 2111 C C . ILE A 1 262 ? 18.216 4.034 -36.679 1.00 84.38 262 ILE A C 1
ATOM 2113 O O . ILE A 1 262 ? 17.383 4.259 -35.801 1.00 84.38 262 ILE A O 1
ATOM 2117 N N . CYS A 1 263 ? 19.368 3.410 -36.426 1.00 86.38 263 CYS A N 1
ATOM 2118 C CA . CYS A 1 263 ? 19.735 2.892 -35.110 1.00 86.38 263 CYS A CA 1
ATOM 2119 C C . CYS A 1 263 ? 19.719 3.987 -34.035 1.00 86.38 263 CYS A C 1
ATOM 2121 O O . CYS A 1 263 ? 19.140 3.788 -32.967 1.00 86.38 263 CYS A O 1
ATOM 2123 N N . ALA A 1 264 ? 20.296 5.160 -34.316 1.00 87.38 264 ALA A N 1
ATOM 2124 C CA . ALA A 1 264 ? 20.316 6.281 -33.379 1.00 87.38 264 ALA A CA 1
ATOM 2125 C C . ALA A 1 264 ? 18.904 6.799 -33.054 1.00 87.38 264 ALA A C 1
ATOM 2127 O O . ALA A 1 264 ? 18.596 7.077 -31.895 1.00 87.38 264 ALA A O 1
ATOM 2128 N N . GLN A 1 265 ? 18.025 6.899 -34.054 1.00 86.38 265 GLN A N 1
ATOM 2129 C CA . GLN A 1 265 ? 16.649 7.360 -33.861 1.00 86.38 265 GLN A CA 1
ATOM 2130 C C . GLN A 1 265 ? 15.806 6.361 -33.061 1.00 86.38 265 GLN A C 1
ATOM 2132 O O . GLN A 1 265 ? 15.109 6.767 -32.130 1.00 86.38 265 GLN A O 1
ATOM 2137 N N . VAL A 1 266 ? 15.899 5.068 -33.386 1.00 86.62 266 VAL A N 1
ATOM 2138 C CA . VAL A 1 266 ? 15.216 3.994 -32.647 1.00 86.62 266 VAL A CA 1
ATOM 2139 C C . VAL A 1 266 ? 15.690 3.966 -31.200 1.00 86.62 266 VAL A C 1
ATOM 2141 O O . VAL A 1 266 ? 14.861 3.996 -30.292 1.00 86.62 266 VAL A O 1
ATOM 2144 N N . ARG A 1 267 ? 17.012 3.997 -30.982 1.00 89.12 267 ARG A N 1
ATOM 2145 C CA . ARG A 1 267 ? 17.610 4.038 -29.644 1.00 89.12 267 ARG A CA 1
ATOM 2146 C C . ARG A 1 267 ? 17.057 5.202 -28.832 1.00 89.12 267 ARG A C 1
ATOM 2148 O O . ARG A 1 267 ? 16.545 4.993 -27.742 1.00 89.12 267 ARG A O 1
ATOM 2155 N N . ARG A 1 268 ? 17.065 6.411 -29.399 1.00 87.69 268 ARG A N 1
ATOM 2156 C CA . ARG A 1 268 ? 16.569 7.614 -28.719 1.00 87.69 268 ARG A CA 1
ATOM 2157 C C . ARG A 1 268 ? 15.085 7.504 -28.348 1.00 87.69 268 ARG A C 1
ATOM 2159 O O . ARG A 1 268 ? 14.728 7.809 -27.216 1.00 87.69 268 ARG A O 1
ATOM 2166 N N . ARG A 1 269 ? 14.230 7.047 -29.271 1.00 86.31 269 ARG A N 1
ATOM 2167 C CA . ARG A 1 269 ? 12.778 6.914 -29.038 1.00 86.31 269 ARG A CA 1
ATOM 2168 C C . ARG A 1 269 ? 12.454 5.874 -27.966 1.00 86.31 269 ARG A C 1
ATOM 2170 O O . ARG A 1 269 ? 11.675 6.165 -27.065 1.00 86.31 269 ARG A O 1
ATOM 2177 N N . VAL A 1 270 ? 13.057 4.688 -28.052 1.00 87.75 270 VAL A N 1
ATOM 2178 C CA . VAL A 1 270 ? 12.807 3.596 -27.098 1.00 87.75 270 VAL A CA 1
ATOM 2179 C C . VAL A 1 270 ? 13.361 3.939 -25.714 1.00 87.75 270 VAL A C 1
ATOM 2181 O O . VAL A 1 270 ? 12.666 3.730 -24.725 1.00 87.75 270 VAL A O 1
ATOM 2184 N N . SER A 1 271 ? 14.550 4.548 -25.625 1.00 88.31 271 SER A N 1
ATOM 2185 C CA . SER A 1 271 ? 15.103 5.002 -24.342 1.00 88.31 271 SER A CA 1
ATOM 2186 C C . SER A 1 271 ? 14.219 6.056 -23.667 1.00 88.31 271 SER A C 1
ATOM 2188 O O . SER A 1 271 ? 13.921 5.921 -22.485 1.00 88.31 271 SER A O 1
ATOM 2190 N N . ILE A 1 272 ? 13.747 7.070 -24.404 1.00 87.50 272 ILE A N 1
ATOM 2191 C CA . ILE A 1 272 ? 12.830 8.089 -23.857 1.00 87.50 272 ILE A CA 1
ATOM 2192 C C . ILE A 1 272 ? 11.526 7.444 -23.376 1.00 87.50 272 ILE A C 1
ATOM 2194 O O . ILE A 1 272 ? 11.036 7.771 -22.300 1.00 87.50 272 ILE A O 1
ATOM 2198 N N . ALA A 1 273 ? 10.969 6.516 -24.154 1.00 86.94 273 ALA A N 1
ATOM 2199 C CA . ALA A 1 273 ? 9.738 5.830 -23.788 1.00 86.94 273 ALA A CA 1
ATOM 2200 C C . ALA A 1 273 ? 9.883 5.012 -22.502 1.00 86.94 273 ALA A C 1
ATOM 2202 O O . ALA A 1 273 ? 9.028 5.114 -21.629 1.00 86.94 273 ALA A O 1
ATOM 2203 N N . SER A 1 274 ? 10.986 4.276 -22.349 1.00 88.38 274 SER A N 1
ATOM 2204 C CA . SER A 1 274 ? 11.227 3.509 -21.128 1.00 88.38 274 SER A CA 1
ATOM 2205 C C . SER A 1 274 ? 11.398 4.394 -19.898 1.00 88.38 274 SER A C 1
ATOM 2207 O O . SER A 1 274 ? 10.863 4.073 -18.844 1.00 88.38 274 SER A O 1
ATOM 2209 N N . LEU A 1 275 ? 12.096 5.528 -20.020 1.00 88.94 275 LEU A N 1
ATOM 2210 C CA . LEU A 1 275 ? 12.224 6.481 -18.913 1.00 88.94 275 LEU A CA 1
ATOM 2211 C C . LEU A 1 275 ? 10.859 7.052 -18.502 1.00 88.94 275 LEU A C 1
ATOM 2213 O O . LEU A 1 275 ? 10.576 7.204 -17.318 1.00 88.94 275 LEU A O 1
ATOM 2217 N N . LEU A 1 276 ? 9.983 7.335 -19.470 1.00 89.00 276 LEU A N 1
ATOM 2218 C CA . LEU A 1 276 ? 8.616 7.789 -19.196 1.00 89.00 276 LEU A CA 1
ATOM 2219 C C . LEU A 1 276 ? 7.755 6.689 -18.553 1.00 89.00 276 LEU A C 1
ATOM 2221 O O . LEU A 1 276 ? 6.925 6.992 -17.697 1.00 89.00 276 LEU A O 1
ATOM 2225 N N . ASP A 1 277 ? 7.955 5.426 -18.933 1.00 88.75 277 ASP A N 1
ATOM 2226 C CA . ASP A 1 277 ? 7.290 4.279 -18.308 1.00 88.75 277 ASP A CA 1
ATOM 2227 C C . ASP A 1 277 ? 7.769 4.067 -16.859 1.00 88.75 277 ASP A C 1
ATOM 2229 O O . ASP A 1 277 ? 6.951 3.804 -15.977 1.00 88.75 277 ASP A O 1
ATOM 2233 N N . GLU A 1 278 ? 9.067 4.229 -16.585 1.00 88.50 278 GLU A N 1
ATOM 2234 C CA . GLU A 1 278 ? 9.627 4.206 -15.226 1.00 88.50 278 GLU A CA 1
ATOM 2235 C C . GLU A 1 278 ? 9.072 5.345 -14.367 1.00 88.50 278 GLU A C 1
ATOM 2237 O O . GLU A 1 278 ? 8.580 5.098 -13.265 1.00 88.50 278 GLU A O 1
ATOM 2242 N N . LEU A 1 279 ? 9.056 6.573 -14.895 1.00 88.25 279 LEU A N 1
ATOM 2243 C CA . LEU A 1 279 ? 8.455 7.726 -14.222 1.00 88.25 279 LEU A CA 1
ATOM 2244 C C . LEU A 1 279 ? 6.971 7.508 -13.924 1.00 88.25 279 LEU A C 1
ATOM 2246 O O . LEU A 1 279 ? 6.507 7.896 -12.858 1.00 88.25 279 LEU A O 1
ATOM 2250 N N . GLN A 1 280 ? 6.225 6.855 -14.818 1.00 88.81 280 GLN A N 1
ATOM 2251 C CA . GLN A 1 280 ? 4.823 6.520 -14.567 1.00 88.81 280 GLN A CA 1
ATOM 2252 C C . GLN A 1 280 ? 4.657 5.504 -13.431 1.00 88.81 280 GLN A C 1
ATOM 2254 O O . GLN A 1 280 ? 3.713 5.610 -12.649 1.00 88.81 280 GLN A O 1
ATOM 2259 N N . ARG A 1 281 ? 5.552 4.516 -13.327 1.00 87.12 281 ARG A N 1
ATOM 2260 C CA . ARG A 1 281 ? 5.523 3.535 -12.230 1.00 87.12 281 ARG A CA 1
ATOM 2261 C C . ARG A 1 281 ? 5.871 4.183 -10.892 1.00 87.12 281 ARG A C 1
ATOM 2263 O O . ARG A 1 281 ? 5.225 3.873 -9.895 1.00 87.12 281 ARG A O 1
ATOM 2270 N N . LEU A 1 282 ? 6.834 5.104 -10.883 1.00 86.50 282 LEU A N 1
ATOM 2271 C CA . LEU A 1 282 ? 7.182 5.894 -9.700 1.00 86.50 282 LEU A CA 1
ATOM 2272 C C . LEU A 1 282 ? 6.046 6.842 -9.298 1.00 86.50 282 LEU A C 1
ATOM 2274 O O . LEU A 1 282 ? 5.683 6.878 -8.131 1.00 86.50 282 LEU A O 1
ATOM 2278 N N . ASP A 1 283 ? 5.427 7.537 -10.252 1.00 87.19 283 ASP A N 1
ATOM 2279 C CA . ASP A 1 283 ? 4.254 8.391 -10.022 1.00 87.19 283 ASP A CA 1
ATOM 2280 C C . ASP A 1 283 ? 3.072 7.600 -9.435 1.00 87.19 283 ASP A C 1
ATOM 2282 O O . ASP A 1 283 ? 2.454 8.019 -8.458 1.00 87.19 283 ASP A O 1
ATOM 2286 N N . ALA A 1 284 ? 2.797 6.404 -9.966 1.00 85.94 284 ALA A N 1
ATOM 2287 C CA . ALA A 1 284 ? 1.784 5.517 -9.400 1.00 85.94 284 ALA A CA 1
ATOM 2288 C C . ALA A 1 284 ? 2.125 5.109 -7.956 1.00 85.94 284 ALA A C 1
ATOM 2290 O O . ALA A 1 284 ? 1.255 5.174 -7.090 1.00 85.94 284 ALA A O 1
ATOM 2291 N N . ALA A 1 285 ? 3.380 4.741 -7.681 1.00 85.12 285 ALA A N 1
ATOM 2292 C CA . ALA A 1 285 ? 3.825 4.384 -6.335 1.00 85.12 285 ALA A CA 1
ATOM 2293 C C . ALA A 1 285 ? 3.730 5.568 -5.352 1.00 85.12 285 ALA A C 1
ATOM 2295 O O . ALA A 1 285 ? 3.246 5.393 -4.236 1.00 85.12 285 ALA A O 1
ATOM 2296 N N . LEU A 1 286 ? 4.100 6.781 -5.774 1.00 85.50 286 LEU A N 1
ATOM 2297 C CA . LEU A 1 286 ? 3.973 8.002 -4.968 1.00 85.50 286 LEU A CA 1
ATOM 2298 C C . LEU A 1 286 ? 2.515 8.307 -4.616 1.00 85.50 286 LEU A C 1
ATOM 2300 O O . LEU A 1 286 ? 2.207 8.567 -3.454 1.00 85.50 286 LEU A O 1
ATOM 2304 N N . ARG A 1 287 ? 1.594 8.174 -5.578 1.00 85.50 287 ARG A N 1
ATOM 2305 C CA . ARG A 1 287 ? 0.155 8.339 -5.312 1.00 85.50 287 ARG A CA 1
ATOM 2306 C C . ARG A 1 287 ? -0.379 7.310 -4.324 1.00 85.50 287 ARG A C 1
ATOM 2308 O O . ARG A 1 287 ? -1.236 7.646 -3.518 1.00 85.50 287 ARG A O 1
ATOM 2315 N N . THR A 1 288 ? 0.126 6.072 -4.348 1.00 83.81 288 THR A N 1
ATOM 2316 C CA . THR A 1 288 ? -0.265 5.069 -3.338 1.00 83.81 288 THR A CA 1
ATOM 2317 C C . THR A 1 288 ? 0.241 5.380 -1.929 1.00 83.81 288 THR A C 1
ATOM 2319 O O . THR A 1 288 ? -0.284 4.819 -0.972 1.00 83.81 288 THR A O 1
ATOM 2322 N N . LEU A 1 289 ? 1.228 6.271 -1.798 1.00 82.69 289 LEU A N 1
ATOM 2323 C CA . LEU A 1 289 ? 1.764 6.770 -0.531 1.00 82.69 289 LEU A CA 1
ATOM 2324 C C . LEU A 1 289 ? 1.142 8.118 -0.118 1.00 82.69 289 LEU A C 1
ATOM 2326 O O . LEU A 1 289 ? 1.695 8.798 0.743 1.00 82.69 289 LEU A O 1
ATOM 2330 N N . ASP A 1 290 ? 0.013 8.501 -0.726 1.00 80.12 290 ASP A N 1
ATOM 2331 C CA . ASP A 1 290 ? -0.687 9.775 -0.511 1.00 80.12 290 ASP A CA 1
ATOM 2332 C C . ASP A 1 290 ? 0.168 11.022 -0.841 1.00 80.12 290 ASP A C 1
ATOM 2334 O O . ASP A 1 290 ? -0.056 12.102 -0.296 1.00 80.12 290 ASP A O 1
ATOM 2338 N N . GLN A 1 291 ? 1.155 10.894 -1.740 1.00 80.38 291 GLN A N 1
ATOM 2339 C CA . GLN A 1 291 ? 1.988 12.014 -2.197 1.00 80.38 291 GLN A CA 1
ATOM 2340 C C . GLN A 1 291 ? 1.517 12.587 -3.540 1.00 80.38 291 GLN A C 1
ATOM 2342 O O . GLN A 1 291 ? 0.879 11.903 -4.347 1.00 80.38 291 GLN A O 1
ATOM 2347 N N . GLU A 1 292 ? 1.852 13.858 -3.790 1.00 78.19 292 GLU A N 1
ATOM 2348 C CA . GLU A 1 292 ? 1.529 14.530 -5.049 1.00 78.19 292 GLU A CA 1
ATOM 2349 C C . GLU A 1 292 ? 2.196 13.832 -6.239 1.00 78.19 292 GLU A C 1
ATOM 2351 O O . GLU A 1 292 ? 3.400 13.573 -6.261 1.00 78.19 292 GLU A O 1
ATOM 2356 N N . GLY A 1 293 ? 1.379 13.522 -7.245 1.00 71.50 293 GLY A N 1
ATOM 2357 C CA . GLY A 1 293 ? 1.834 12.858 -8.454 1.00 71.50 293 GLY A CA 1
ATOM 2358 C C . GLY A 1 293 ? 2.459 13.808 -9.475 1.00 71.50 293 GLY A C 1
ATOM 2359 O O . GLY A 1 293 ? 2.117 14.986 -9.575 1.00 71.50 293 GLY A O 1
ATOM 2360 N N . LEU A 1 294 ? 3.312 13.252 -10.327 1.00 75.62 294 LEU A N 1
ATOM 2361 C CA . LEU A 1 294 ? 3.861 13.914 -11.502 1.00 75.62 294 LEU A CA 1
ATOM 2362 C C . LEU A 1 294 ? 2.839 13.899 -12.648 1.00 75.62 294 LEU A C 1
ATOM 2364 O O . LEU A 1 294 ? 2.128 12.918 -12.881 1.00 75.62 294 LEU A O 1
ATOM 2368 N N . ARG A 1 295 ? 2.799 14.966 -13.452 1.00 78.75 295 ARG A N 1
ATOM 2369 C CA . ARG A 1 295 ? 1.988 15.018 -14.682 1.00 78.75 295 ARG A CA 1
ATOM 2370 C C . ARG A 1 295 ? 2.682 14.297 -15.844 1.00 78.75 295 ARG A C 1
ATOM 2372 O O . ARG A 1 295 ? 3.011 14.892 -16.869 1.00 78.75 295 ARG A O 1
ATOM 2379 N N . VAL A 1 296 ? 2.894 12.986 -15.706 1.00 79.88 296 VAL A N 1
ATOM 2380 C CA . VAL A 1 296 ? 3.620 12.156 -16.693 1.00 79.88 296 VAL A CA 1
ATOM 2381 C C . VAL A 1 296 ? 2.981 12.211 -18.091 1.00 79.88 296 VAL A C 1
ATOM 2383 O O . VAL A 1 296 ? 3.675 12.150 -19.106 1.00 79.88 296 VAL A O 1
ATOM 2386 N N . SER A 1 297 ? 1.665 12.417 -18.169 1.00 78.12 297 SER A N 1
ATOM 2387 C CA . SER A 1 297 ? 0.934 12.596 -19.430 1.00 78.12 297 SER A CA 1
ATOM 2388 C C . SER A 1 297 ? 1.376 13.831 -20.228 1.00 78.12 297 SER A C 1
ATOM 2390 O O . SER A 1 297 ? 1.420 13.778 -21.456 1.00 78.12 297 SER A O 1
ATOM 2392 N N . GLU A 1 298 ? 1.735 14.931 -19.559 1.00 80.00 298 GLU A N 1
ATOM 2393 C CA . GLU A 1 298 ? 2.258 16.139 -20.215 1.00 80.00 298 GLU A CA 1
ATOM 2394 C C . GLU A 1 298 ? 3.684 15.895 -20.732 1.00 80.00 298 GLU A C 1
ATOM 2396 O O . GLU A 1 298 ? 4.003 16.228 -21.875 1.00 80.00 298 GLU A O 1
ATOM 2401 N N . LEU A 1 299 ? 4.515 15.200 -19.947 1.00 78.88 299 LEU A N 1
ATOM 2402 C CA . LEU A 1 299 ? 5.865 14.796 -20.357 1.00 78.88 299 LEU A CA 1
ATOM 2403 C C . LEU A 1 299 ? 5.843 13.873 -21.587 1.00 78.88 299 LEU A C 1
ATOM 2405 O O . LEU A 1 299 ? 6.636 14.065 -22.510 1.00 78.88 299 LEU A O 1
ATOM 2409 N N . ARG A 1 300 ? 4.901 12.922 -21.661 1.00 81.06 300 ARG A N 1
ATOM 2410 C CA . ARG A 1 300 ? 4.730 12.069 -22.852 1.00 81.06 300 ARG A CA 1
ATOM 2411 C C . ARG A 1 300 ? 4.399 12.879 -24.104 1.00 81.06 300 ARG A C 1
ATOM 2413 O O . ARG A 1 300 ? 4.968 12.605 -25.157 1.00 81.06 300 ARG A O 1
ATOM 2420 N N . ARG A 1 301 ? 3.532 13.892 -24.000 1.00 77.56 301 ARG A N 1
ATOM 2421 C CA . ARG A 1 301 ? 3.194 14.773 -25.134 1.00 77.56 301 ARG A CA 1
ATOM 2422 C C . ARG A 1 301 ? 4.394 15.598 -25.604 1.00 77.56 301 ARG A C 1
ATOM 2424 O O . ARG A 1 301 ? 4.570 15.760 -26.806 1.00 77.56 301 ARG A O 1
ATOM 2431 N N . ASN A 1 302 ? 5.234 16.060 -24.680 1.00 78.44 302 ASN A N 1
ATOM 2432 C CA . ASN A 1 302 ? 6.381 16.913 -25.003 1.00 78.44 302 ASN A CA 1
ATOM 2433 C C . ASN A 1 302 ? 7.559 16.136 -25.607 1.00 78.44 302 ASN A C 1
ATOM 2435 O O . ASN A 1 302 ? 8.177 16.592 -26.567 1.00 78.44 302 ASN A O 1
ATOM 2439 N N . TYR A 1 303 ? 7.873 14.959 -25.061 1.00 75.75 303 TYR A N 1
ATOM 2440 C CA . TYR A 1 303 ? 9.075 14.205 -25.437 1.00 75.75 303 TYR A CA 1
ATOM 2441 C C . TYR A 1 303 ? 8.808 13.050 -26.407 1.00 75.75 303 TYR A C 1
ATOM 2443 O O . TYR A 1 303 ? 9.740 12.553 -27.041 1.00 75.75 303 TYR A O 1
ATOM 2451 N N . LEU A 1 304 ? 7.549 12.624 -26.549 1.00 78.38 304 LEU A N 1
ATOM 2452 C CA . LEU A 1 304 ? 7.169 11.501 -27.403 1.00 78.38 304 LEU A CA 1
ATOM 2453 C C . LEU A 1 304 ? 5.792 11.702 -28.085 1.00 78.38 304 LEU A C 1
ATOM 2455 O O . LEU A 1 304 ? 4.930 10.828 -27.982 1.00 78.38 304 LEU A O 1
ATOM 2459 N N . PRO A 1 305 ? 5.572 12.810 -28.826 1.00 63.28 305 PRO A N 1
ATOM 2460 C CA . PRO A 1 305 ? 4.260 13.167 -29.384 1.00 63.28 305 PRO A CA 1
ATOM 2461 C C . PRO A 1 305 ? 3.707 12.145 -30.387 1.00 63.28 305 PRO A C 1
ATOM 2463 O O . PRO A 1 305 ? 2.500 11.942 -30.455 1.00 63.28 305 PRO A O 1
ATOM 2466 N N . GLU A 1 306 ? 4.576 11.471 -31.148 1.00 65.38 306 GLU A N 1
ATOM 2467 C CA . GLU A 1 306 ? 4.174 10.409 -32.083 1.00 65.38 306 GLU A CA 1
ATOM 2468 C C . GLU A 1 306 ? 4.154 9.012 -31.425 1.00 65.38 306 GLU A C 1
ATOM 2470 O O . GLU A 1 306 ? 3.781 8.034 -32.060 1.00 65.38 306 GLU A O 1
ATOM 2475 N N . GLY A 1 307 ? 4.544 8.875 -30.155 1.00 59.41 307 GLY A N 1
ATOM 2476 C CA . GLY A 1 307 ? 4.656 7.582 -29.478 1.00 59.41 307 GLY A CA 1
ATOM 2477 C C . GLY A 1 307 ? 5.906 6.766 -29.864 1.00 59.41 307 GLY A C 1
ATOM 2478 O O . GLY A 1 307 ? 6.603 7.068 -30.839 1.00 59.41 307 GLY A O 1
ATOM 2479 N N . PRO A 1 308 ? 6.223 5.708 -29.095 1.00 59.34 308 PRO A N 1
ATOM 2480 C CA . PRO A 1 308 ? 7.489 4.975 -29.222 1.00 59.34 308 PRO A CA 1
ATOM 2481 C C . PRO A 1 308 ? 7.619 4.172 -30.517 1.00 59.34 308 PRO A C 1
ATOM 2483 O O . PRO A 1 308 ? 8.728 3.846 -30.937 1.00 59.34 308 PRO A O 1
ATOM 2486 N N . PHE A 1 309 ? 6.487 3.851 -31.144 1.00 58.97 309 PHE A N 1
ATOM 2487 C CA . PHE A 1 309 ? 6.399 2.886 -32.239 1.00 58.97 309 PHE A CA 1
ATOM 2488 C C . PHE A 1 309 ? 5.856 3.475 -33.541 1.00 58.97 309 PHE A C 1
ATOM 2490 O O . PHE A 1 309 ? 5.554 2.719 -34.462 1.00 58.97 309 PHE A O 1
ATOM 2497 N N . SER A 1 310 ? 5.739 4.802 -33.646 1.00 63.16 310 SER A N 1
ATOM 2498 C CA . SER A 1 310 ? 5.265 5.416 -34.886 1.00 63.16 310 SER A CA 1
ATOM 2499 C C . SER A 1 310 ? 6.227 5.179 -36.053 1.00 63.16 310 SER A C 1
ATOM 2501 O O . SER A 1 310 ? 7.449 5.281 -35.857 1.00 63.16 310 SER A O 1
ATOM 2503 N N . PRO A 1 311 ? 5.701 4.914 -37.269 1.00 57.31 311 PRO A N 1
ATOM 2504 C CA . PRO A 1 311 ? 6.504 4.723 -38.469 1.00 57.31 311 PRO A CA 1
ATOM 2505 C C . PRO A 1 311 ? 7.485 5.880 -38.649 1.00 57.31 311 PRO A C 1
ATOM 2507 O O . PRO A 1 311 ? 7.119 7.050 -38.524 1.00 57.31 311 PRO A O 1
ATOM 2510 N N . MET A 1 312 ? 8.750 5.562 -38.923 1.00 57.53 312 MET A N 1
ATOM 2511 C CA . MET A 1 312 ? 9.767 6.575 -39.189 1.00 57.53 312 MET A CA 1
ATOM 2512 C C . MET A 1 312 ? 9.399 7.346 -40.460 1.00 57.53 312 MET A C 1
ATOM 2514 O O . MET A 1 312 ? 9.632 6.875 -41.571 1.00 57.53 312 MET A O 1
ATOM 2518 N N . LYS A 1 313 ? 8.842 8.550 -40.305 1.00 57.16 313 LYS A N 1
ATOM 2519 C CA . LYS A 1 313 ? 8.692 9.483 -41.421 1.00 57.16 313 LYS A CA 1
ATOM 2520 C C . LYS A 1 313 ? 10.092 9.858 -41.899 1.00 57.16 313 LYS A C 1
ATOM 2522 O O . LYS A 1 313 ? 10.915 10.329 -41.108 1.00 57.16 313 LYS A O 1
ATOM 2527 N N . ARG A 1 314 ? 10.378 9.639 -43.188 1.00 49.91 314 ARG A N 1
ATOM 2528 C CA . ARG A 1 314 ? 11.569 10.221 -43.816 1.00 49.91 314 ARG A CA 1
ATOM 2529 C C . ARG A 1 314 ? 11.525 11.728 -43.540 1.00 49.91 314 ARG A C 1
ATOM 2531 O O . ARG A 1 314 ? 10.467 12.334 -43.719 1.00 49.91 314 ARG A O 1
ATOM 2538 N N . PRO A 1 315 ? 12.627 12.344 -43.089 1.00 46.25 315 PRO A N 1
ATOM 2539 C CA . PRO A 1 315 ? 12.681 13.789 -43.051 1.00 46.25 315 PRO A CA 1
ATOM 2540 C C . PRO A 1 315 ? 12.464 14.260 -44.476 1.00 46.25 315 PRO A C 1
ATOM 2542 O O . PRO A 1 315 ? 13.168 13.830 -45.393 1.00 46.25 315 PRO A O 1
ATOM 2545 N N . LYS A 1 316 ? 11.481 15.134 -44.638 1.00 46.66 316 LYS A N 1
ATOM 2546 C CA . LYS A 1 316 ? 11.391 15.979 -45.813 1.00 46.66 316 LYS A CA 1
ATOM 2547 C C . LYS A 1 316 ? 12.766 16.631 -46.004 1.00 46.66 316 LYS A C 1
ATOM 2549 O O . LYS A 1 316 ? 13.392 17.027 -45.014 1.00 46.66 316 LYS A O 1
ATOM 2554 N N . SER A 1 317 ? 13.285 16.627 -47.231 1.00 42.62 317 SER A N 1
ATOM 2555 C CA . SER A 1 317 ? 14.605 17.190 -47.547 1.00 42.62 317 SER A CA 1
ATOM 2556 C C . SER A 1 317 ? 14.727 18.608 -46.966 1.00 42.62 317 SER A C 1
ATOM 2558 O O . SER A 1 317 ? 13.712 19.259 -46.709 1.00 42.62 317 SER A O 1
ATOM 2560 N N . SER A 1 318 ? 15.945 19.107 -46.716 1.00 49.38 318 SER A N 1
ATOM 2561 C CA . SER A 1 318 ? 16.143 20.398 -46.020 1.00 49.38 318 SER A CA 1
ATOM 2562 C C . SER A 1 318 ? 15.394 21.580 -46.664 1.00 49.38 318 SER A C 1
ATOM 2564 O O . SER A 1 318 ? 15.113 22.564 -45.984 1.00 49.38 318 SER A O 1
ATOM 2566 N N . ALA A 1 319 ? 14.982 21.446 -47.929 1.00 48.16 319 ALA A N 1
ATOM 2567 C CA . ALA A 1 319 ? 14.120 22.379 -48.643 1.00 48.16 319 ALA A CA 1
ATOM 2568 C C . ALA A 1 319 ? 12.695 22.518 -48.058 1.00 48.16 319 ALA A C 1
ATOM 2570 O O . ALA A 1 319 ? 12.105 23.593 -48.145 1.00 48.16 319 ALA A O 1
ATOM 2571 N N . GLU A 1 320 ? 12.127 21.479 -47.441 1.00 43.19 320 GLU A N 1
ATOM 2572 C CA . GLU A 1 320 ? 10.758 21.508 -46.898 1.00 43.19 320 GLU A CA 1
ATOM 2573 C C . GLU A 1 320 ? 10.707 21.917 -45.418 1.00 43.19 320 GLU A C 1
ATOM 2575 O O . GLU A 1 320 ? 9.758 22.579 -44.999 1.00 43.19 320 GLU A O 1
ATOM 2580 N N . ALA A 1 321 ? 11.748 21.610 -44.633 1.00 45.41 321 ALA A N 1
ATOM 2581 C CA . ALA A 1 321 ? 11.865 22.072 -43.244 1.00 45.41 321 ALA A CA 1
ATOM 2582 C C . ALA A 1 321 ? 12.017 23.605 -43.146 1.00 45.41 321 ALA A C 1
ATOM 2584 O O . ALA A 1 321 ? 11.589 24.217 -42.166 1.00 45.41 321 ALA A O 1
ATOM 2585 N N . ALA A 1 322 ? 12.579 24.237 -44.184 1.00 49.72 322 ALA A N 1
ATOM 2586 C CA . ALA A 1 322 ? 12.627 25.692 -44.310 1.00 49.72 322 ALA A CA 1
ATOM 2587 C C . ALA A 1 322 ? 11.239 26.311 -44.570 1.00 49.72 322 ALA A C 1
ATOM 2589 O O . ALA A 1 322 ? 10.982 27.428 -44.128 1.00 49.72 322 ALA A O 1
ATOM 2590 N N . ARG A 1 323 ? 10.320 25.581 -45.221 1.00 51.84 323 ARG A N 1
ATOM 2591 C CA . ARG A 1 323 ? 8.953 26.058 -45.499 1.00 51.84 323 ARG A CA 1
ATOM 2592 C C . ARG A 1 323 ? 8.038 25.932 -44.283 1.00 51.84 323 ARG A C 1
ATOM 2594 O O . ARG A 1 323 ? 7.334 26.880 -43.962 1.00 51.84 323 ARG A O 1
ATOM 2601 N N . SER A 1 324 ? 8.114 24.830 -43.533 1.00 47.38 324 SER A N 1
ATOM 2602 C CA . SER A 1 324 ? 7.276 24.648 -42.333 1.00 47.38 324 SER A CA 1
ATOM 2603 C C . SER A 1 324 ? 7.646 25.581 -41.174 1.00 47.38 324 SER A C 1
ATOM 2605 O O . SER A 1 324 ? 6.827 25.828 -40.296 1.00 47.38 324 SER A O 1
ATOM 2607 N N . ARG A 1 325 ? 8.877 26.113 -41.150 1.00 46.56 325 ARG A N 1
ATOM 2608 C CA . ARG A 1 325 ? 9.302 27.117 -40.159 1.00 46.56 325 ARG A CA 1
ATOM 2609 C C . ARG A 1 325 ? 8.896 28.547 -40.547 1.00 46.56 325 ARG A C 1
ATOM 2611 O O . ARG A 1 325 ? 8.876 29.412 -39.679 1.00 46.56 325 ARG A O 1
ATOM 2618 N N . ALA A 1 326 ? 8.551 28.786 -41.814 1.00 48.34 326 ALA A N 1
ATOM 2619 C CA . ALA A 1 326 ? 8.092 30.086 -42.300 1.00 48.34 326 ALA A CA 1
ATOM 2620 C C . ALA A 1 326 ? 6.593 30.340 -42.035 1.00 48.34 326 ALA A C 1
ATOM 2622 O O . ALA A 1 326 ? 6.184 31.493 -41.968 1.00 48.34 326 ALA A O 1
ATOM 2623 N N . GLU A 1 327 ? 5.781 29.297 -41.820 1.00 45.62 327 GLU A N 1
ATOM 2624 C CA . GLU A 1 327 ? 4.334 29.442 -41.562 1.00 45.62 327 GLU A CA 1
ATOM 2625 C C . GLU A 1 327 ? 3.968 29.739 -40.095 1.00 45.62 327 GLU A C 1
ATOM 2627 O O . GLU A 1 327 ? 2.839 30.132 -39.817 1.00 45.62 327 GLU A O 1
ATOM 2632 N N . LEU A 1 328 ? 4.911 29.610 -39.154 1.00 46.59 328 LEU A N 1
ATOM 2633 C CA . LEU A 1 328 ? 4.706 29.938 -37.731 1.00 46.59 328 LEU A CA 1
ATOM 2634 C C . LEU A 1 328 ? 5.340 31.278 -37.313 1.00 46.59 328 LEU A C 1
ATOM 2636 O O . LEU A 1 328 ? 5.367 31.606 -36.127 1.00 46.59 328 LEU A O 1
ATOM 2640 N N . ALA A 1 329 ? 5.851 32.062 -38.265 1.00 42.81 329 ALA A N 1
ATOM 2641 C CA . ALA A 1 329 ? 6.330 33.413 -37.995 1.00 42.81 329 ALA A CA 1
ATOM 2642 C C . ALA A 1 329 ? 5.155 34.414 -38.043 1.00 42.81 329 ALA A C 1
ATOM 2644 O O . ALA A 1 329 ? 4.360 34.375 -38.986 1.00 42.81 329 ALA A O 1
ATOM 2645 N N . PRO A 1 330 ? 5.021 35.329 -37.064 1.00 40.38 330 PRO A N 1
ATOM 2646 C CA . PRO A 1 330 ? 3.966 36.333 -37.084 1.00 40.38 330 PRO A CA 1
ATOM 2647 C C . PRO A 1 330 ? 4.140 37.247 -38.304 1.00 40.38 330 PRO A C 1
ATOM 2649 O O . PRO A 1 330 ? 5.222 37.794 -38.529 1.00 40.38 330 PRO A O 1
ATOM 2652 N N . LYS A 1 331 ? 3.062 37.421 -39.081 1.00 43.50 331 LYS A N 1
ATOM 2653 C CA . LYS A 1 331 ? 2.957 38.424 -40.151 1.00 43.50 331 LYS A CA 1
ATOM 2654 C C . LYS A 1 331 ? 3.260 39.813 -39.575 1.00 43.50 331 LYS A C 1
ATOM 2656 O O . LYS A 1 331 ? 2.392 40.451 -38.989 1.00 43.50 331 LYS A O 1
ATOM 2661 N N . GLN A 1 332 ? 4.489 40.279 -39.759 1.00 41.94 332 GLN A N 1
ATOM 2662 C CA . GLN A 1 332 ? 4.837 41.694 -39.684 1.00 41.94 332 GLN A CA 1
ATOM 2663 C C . GLN A 1 332 ? 4.343 42.372 -40.977 1.00 41.94 332 GLN A C 1
ATOM 2665 O O . GLN A 1 332 ? 4.551 41.816 -42.062 1.00 41.94 332 GLN A O 1
ATOM 2670 N N . PRO A 1 333 ? 3.673 43.536 -40.907 1.00 39.31 333 PRO A N 1
ATOM 2671 C CA . PRO A 1 333 ? 3.271 44.275 -42.095 1.00 39.31 333 PRO A CA 1
ATOM 2672 C C . PRO A 1 333 ? 4.518 44.813 -42.810 1.00 39.31 333 PRO A C 1
ATOM 2674 O O . PRO A 1 333 ? 5.471 45.277 -42.188 1.00 39.31 333 PRO A O 1
ATOM 2677 N N . GLY A 1 334 ? 4.524 44.661 -44.131 1.00 36.03 334 GLY A N 1
ATOM 2678 C CA . GLY A 1 334 ? 5.727 44.704 -44.948 1.00 36.03 334 GLY A CA 1
ATOM 2679 C C . GLY A 1 334 ? 6.395 46.067 -45.131 1.00 36.03 334 GLY A C 1
ATOM 2680 O O . GLY A 1 334 ? 5.826 47.134 -44.916 1.00 36.03 334 GLY A O 1
ATOM 2681 N N . ARG A 1 335 ? 7.608 45.999 -45.681 1.00 33.75 335 ARG A N 1
ATOM 2682 C CA . ARG A 1 335 ? 8.133 47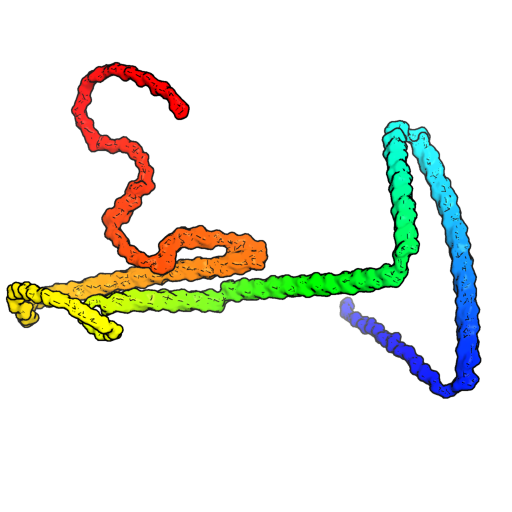.012 -46.596 1.00 33.75 335 ARG A CA 1
ATOM 2683 C C . ARG A 1 335 ? 8.534 46.313 -47.886 1.00 33.75 335 ARG A C 1
ATOM 2685 O O . ARG A 1 335 ? 9.588 45.692 -47.967 1.00 33.75 335 ARG A O 1
ATOM 2692 N N . SER A 1 336 ? 7.638 46.397 -48.865 1.00 37.31 336 SER A N 1
ATOM 2693 C CA . SER A 1 336 ? 7.933 46.109 -50.264 1.00 37.31 336 SER A CA 1
ATOM 2694 C C . SER A 1 336 ? 8.929 47.154 -50.765 1.00 37.31 336 SER A C 1
ATOM 2696 O O . SER A 1 336 ? 8.656 48.351 -50.678 1.00 37.31 336 SER A O 1
ATOM 2698 N N . GLN A 1 337 ? 10.088 46.716 -51.254 1.00 40.81 337 GLN A N 1
ATOM 2699 C CA . GLN A 1 337 ? 10.919 47.510 -52.154 1.00 40.81 337 GLN A CA 1
ATOM 2700 C C . GLN A 1 337 ? 10.507 47.170 -53.584 1.00 40.81 337 GLN A C 1
ATOM 2702 O O . GLN A 1 337 ? 11.058 46.273 -54.212 1.00 40.81 337 GLN A O 1
ATOM 2707 N N . SER A 1 338 ? 9.527 47.903 -54.088 1.00 49.97 338 SER A N 1
ATOM 2708 C CA . SER A 1 338 ? 9.331 48.120 -55.515 1.00 49.97 338 SER A CA 1
ATOM 2709 C C . SER A 1 338 ? 8.535 49.410 -55.682 1.00 49.97 338 SER A C 1
ATOM 2711 O O . SER A 1 338 ? 7.737 49.763 -54.819 1.00 49.97 338 SER A O 1
ATOM 2713 N N . ASP A 1 339 ? 8.780 50.091 -56.797 1.00 36.78 339 ASP A N 1
ATOM 2714 C CA . ASP A 1 339 ? 7.974 51.188 -57.350 1.00 36.78 339 ASP A CA 1
ATOM 2715 C C . ASP A 1 339 ? 8.466 52.616 -57.075 1.00 36.78 339 ASP A C 1
ATOM 2717 O O . ASP A 1 339 ? 7.903 53.452 -56.373 1.00 36.78 339 ASP A O 1
ATOM 2721 N N . ILE A 1 340 ? 9.586 52.886 -57.744 1.00 41.31 340 ILE A N 1
ATOM 2722 C CA . ILE A 1 340 ? 9.742 53.951 -58.745 1.00 41.31 340 ILE A CA 1
ATOM 2723 C C . ILE A 1 340 ? 8.468 54.798 -58.980 1.00 41.31 340 ILE A C 1
ATOM 2725 O O . ILE A 1 340 ? 7.516 54.367 -59.618 1.00 41.31 340 ILE A O 1
ATOM 2729 N N . LYS A 1 341 ? 8.548 56.059 -58.535 1.00 39.94 341 LYS A N 1
ATOM 2730 C CA . LYS A 1 341 ? 7.988 57.295 -59.122 1.00 39.94 341 LYS A CA 1
ATOM 2731 C C . LYS A 1 341 ? 6.646 57.189 -59.879 1.00 39.94 341 LYS A C 1
ATOM 2733 O O . LYS A 1 341 ? 6.637 56.840 -61.056 1.00 39.94 341 LYS A O 1
ATOM 2738 N N . ARG A 1 342 ? 5.600 57.830 -59.333 1.00 39.50 342 ARG A N 1
ATOM 2739 C CA . ARG A 1 342 ? 4.867 58.892 -60.059 1.00 39.50 342 ARG A CA 1
ATOM 2740 C C . ARG A 1 342 ? 4.072 59.828 -59.143 1.00 39.50 342 ARG A C 1
ATOM 2742 O O . ARG A 1 342 ? 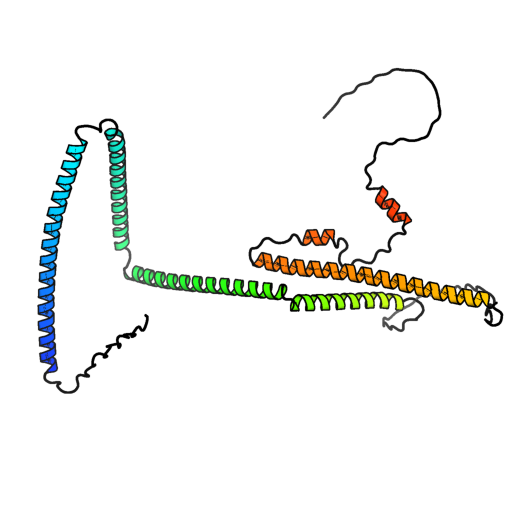3.522 59.445 -58.121 1.00 39.50 342 ARG A O 1
ATOM 2749 N N . LEU A 1 343 ? 4.108 61.084 -59.571 1.00 35.03 343 LEU A N 1
ATOM 2750 C CA . LEU A 1 343 ? 3.574 62.321 -59.016 1.00 35.03 343 LEU A CA 1
ATOM 2751 C C . LEU A 1 343 ? 2.030 62.410 -59.068 1.00 35.03 343 LEU A C 1
ATOM 2753 O O . LEU A 1 343 ? 1.435 62.060 -60.078 1.00 35.03 343 LEU A O 1
ATOM 2757 N N . ILE A 1 344 ? 1.484 63.087 -58.048 1.00 36.75 344 ILE A N 1
ATOM 2758 C CA . ILE A 1 344 ? 0.467 64.164 -58.099 1.00 36.75 344 ILE A CA 1
ATOM 2759 C C . ILE A 1 344 ? -1.006 63.831 -58.447 1.00 36.75 344 ILE A C 1
ATOM 2761 O O . ILE A 1 344 ? -1.344 63.452 -59.560 1.00 36.75 344 ILE A O 1
ATOM 2765 N N . ARG A 1 345 ? -1.859 64.265 -57.494 1.00 34.31 345 ARG A N 1
ATOM 2766 C CA . ARG A 1 345 ? -3.164 64.974 -57.590 1.00 34.31 345 ARG A CA 1
ATOM 2767 C C . ARG A 1 345 ? -4.454 64.220 -57.253 1.00 34.31 345 ARG A C 1
ATOM 2769 O O . ARG A 1 345 ? -4.890 63.368 -58.008 1.00 34.31 345 ARG A O 1
ATOM 2776 N N . GLY A 1 346 ? -5.135 64.784 -56.242 1.00 33.03 346 GLY A N 1
ATOM 2777 C CA . GLY A 1 346 ? -6.597 64.868 -56.092 1.00 33.03 346 GLY A CA 1
ATOM 2778 C C . GLY A 1 346 ? -7.264 63.564 -55.660 1.00 33.03 346 GLY A C 1
ATOM 2779 O O . GLY A 1 346 ? -6.954 62.510 -56.175 1.00 33.03 346 GLY A O 1
ATOM 2780 N N . GLY A 1 347 ? -8.197 63.509 -54.724 1.00 33.44 347 GLY A N 1
ATOM 2781 C CA . GLY A 1 347 ? -9.000 64.510 -54.042 1.00 33.44 347 GLY A CA 1
ATOM 2782 C C . GLY A 1 347 ? -10.238 63.770 -53.518 1.00 33.44 347 GLY A C 1
ATOM 2783 O O . GLY A 1 347 ? -10.710 62.865 -54.188 1.00 33.44 347 GLY A O 1
ATOM 2784 N N . LYS A 1 348 ? -10.711 64.154 -52.325 1.00 37.81 348 LYS A N 1
ATOM 2785 C CA . LYS A 1 348 ? -12.071 63.977 -51.767 1.00 37.81 348 LYS A CA 1
ATOM 2786 C C . LYS A 1 348 ? -12.826 62.664 -52.065 1.00 37.81 348 LYS A C 1
ATOM 2788 O O . LYS A 1 348 ? -13.297 62.480 -53.173 1.00 37.81 348 LYS A O 1
ATOM 2793 N N . SER A 1 349 ? -13.219 61.948 -51.008 1.00 37.28 349 SER A N 1
ATOM 2794 C CA . SER A 1 349 ? -14.599 62.032 -50.485 1.00 37.28 349 SER A CA 1
ATOM 2795 C C . SER A 1 349 ? -14.851 61.063 -49.327 1.00 37.28 349 SER A C 1
ATOM 2797 O O . SER A 1 349 ? -14.392 59.927 -49.320 1.00 37.28 349 SER A O 1
ATOM 2799 N N . TYR A 1 350 ? -15.622 61.570 -48.370 1.00 37.69 350 TYR A N 1
ATOM 2800 C CA . TYR A 1 350 ? -16.304 60.897 -47.272 1.00 37.69 350 TYR A CA 1
ATOM 2801 C C . TYR A 1 350 ? -17.151 59.698 -47.728 1.00 37.69 350 TYR A C 1
ATOM 2803 O O . TYR A 1 350 ? -17.666 59.723 -48.839 1.00 37.69 350 TYR A O 1
ATOM 2811 N N . ILE A 1 351 ? -17.383 58.737 -46.826 1.00 42.47 351 ILE A N 1
ATOM 2812 C CA . ILE A 1 351 ? -18.723 58.319 -46.366 1.00 42.47 351 ILE A CA 1
ATOM 2813 C C . ILE A 1 351 ? -18.563 57.496 -45.079 1.00 42.47 351 ILE A C 1
ATOM 2815 O O . ILE A 1 351 ? -17.749 56.580 -44.985 1.00 42.47 351 ILE A O 1
ATOM 2819 N N . ALA A 1 352 ? -19.354 57.884 -44.085 1.00 43.00 352 ALA A N 1
ATOM 2820 C CA . ALA A 1 352 ? -19.590 57.190 -42.833 1.00 43.00 352 ALA A CA 1
ATOM 2821 C C . ALA A 1 352 ? -20.737 56.179 -42.984 1.00 43.00 352 ALA A C 1
ATOM 2823 O O . ALA A 1 352 ? -21.665 56.410 -43.754 1.00 43.00 352 ALA A O 1
ATOM 2824 N N . THR A 1 353 ? -20.710 55.102 -42.203 1.00 45.38 353 THR A N 1
ATOM 2825 C CA . THR A 1 353 ? -21.877 54.313 -41.746 1.00 45.38 353 THR A CA 1
ATOM 2826 C C . THR A 1 353 ? -21.334 53.364 -40.665 1.00 45.38 353 THR A C 1
ATOM 2828 O O . THR A 1 353 ? -20.433 52.581 -40.934 1.00 45.38 353 THR A O 1
ATOM 2831 N N . VAL A 1 354 ? -21.591 53.590 -39.368 1.00 40.75 354 VAL A N 1
ATOM 2832 C CA . VAL A 1 354 ? -22.793 53.149 -38.622 1.00 40.75 354 VAL A CA 1
ATOM 2833 C C . VAL A 1 354 ? -23.085 51.684 -38.973 1.00 40.75 354 VAL A C 1
ATOM 2835 O O . VAL A 1 354 ? -23.545 51.400 -40.068 1.00 40.75 354 VAL A O 1
ATOM 2838 N N . GLY A 1 355 ? -22.696 50.702 -38.164 1.00 38.12 355 GLY A N 1
ATOM 2839 C CA . GLY A 1 355 ? -23.205 50.477 -36.815 1.00 38.12 355 GLY A CA 1
ATOM 2840 C C . GLY A 1 355 ? -24.422 49.557 -36.903 1.00 38.12 355 GLY A C 1
ATOM 2841 O O . GLY A 1 355 ? -25.423 49.959 -37.490 1.00 38.12 355 GLY A O 1
ATOM 2842 N N . LYS A 1 356 ? -24.324 48.346 -36.341 1.00 41.16 356 LYS A N 1
ATOM 2843 C CA . LYS A 1 356 ? -25.434 47.559 -35.776 1.00 41.16 356 LYS A CA 1
ATOM 2844 C C . LYS A 1 356 ? -24.910 46.242 -35.187 1.00 41.16 356 LYS A C 1
ATOM 2846 O O . LYS A 1 356 ? -24.269 45.489 -35.907 1.00 41.16 356 LYS A O 1
ATOM 2851 N N . CYS A 1 357 ? -25.241 46.077 -33.903 1.00 44.50 357 CYS A N 1
ATOM 2852 C CA . CYS A 1 357 ? -25.482 44.863 -33.113 1.00 44.50 357 CYS A CA 1
ATOM 2853 C C . CYS A 1 357 ? -24.471 43.717 -33.167 1.00 44.50 357 CYS A C 1
ATOM 2855 O O . CYS A 1 357 ? -24.395 43.026 -34.204 1.00 44.50 357 CYS A O 1
#

pLDDT: mean 71.7, std 21.72, range [29.67, 97.81]

Radius of gyration: 53.82 Å; chains: 1; bounding box: 84×100×144 Å

Organism: NCBI:txid1144522